Protein AF-A0A6I3CJ73-F1 (afdb_monomer)

Secondary structure (DSSP, 8-state):
--HHHHHHHHHH-SPPPGGGSS-----HHHHHHHHHHHHHHHHHHHHHHHHHHHHHT-GGGGGGHHHHHHHHHHHHHHHHHHHHHHHHH-TT--HHHHHHHHHH-HHHHHHHHHHHHHHHHHHHHHHHHHHHHHHHTT-HHHHHTHHHHHHHHHHHHHHHHHTTGGG-HHHHHHHHHHHHHHHHHHHHHHHHHHHTT-----GGGG----

Mean predicted aligned error: 9.23 Å

Foldseek 3Di:
DPPVVVVCCVQQNDDDDPVPPPPCPDDPLLVVLLVCVLVLLCVLVVLVVLVVVLVVVPPVSVVCSVVVVVVVVVVVVVVVVVVVVVCVVCVVPPPPLVVCCVPVNDVRSVVVVVVVVVVVVVSLLVSLLSVLVVVCVVPVVSVVVVVVSSVVVVSVVVSCVSNVVVVPSVVSNVVSVVSVVVVVVVVVVVVVCVVVPHDPDDPCNPPDDD

Nearest PDB structures (foldseek):
  3mtt-assembly1_A  TM=1.991E-01  e=4.318E+00  Homo sapiens
  6uzl-assembly1_B  TM=2.410E-01  e=8.685E+00  Escherichia coli
  3g6b-assembly1_A  TM=1.715E-01  e=6.638E+00  Thermotoga maritima

Structure (mmCIF, N/CA/C/O backbone):
data_AF-A0A6I3CJ73-F1
#
_entry.id   AF-A0A6I3CJ73-F1
#
loop_
_atom_site.group_PDB
_atom_site.id
_atom_site.type_symbol
_atom_site.label_atom_id
_atom_site.label_alt_id
_atom_site.label_comp_id
_atom_site.label_asym_id
_atom_site.label_entity_id
_atom_site.label_seq_id
_atom_site.pdbx_PDB_ins_code
_atom_site.Cartn_x
_atom_site.Cartn_y
_atom_site.Cartn_z
_atom_site.occupancy
_atom_site.B_iso_or_equiv
_atom_site.auth_seq_id
_atom_site.auth_comp_id
_atom_site.auth_asym_id
_atom_site.auth_atom_id
_atom_site.pdbx_PDB_model_num
ATOM 1 N N . MET A 1 1 ? -13.884 35.706 23.382 1.00 48.88 1 MET A N 1
ATOM 2 C CA . MET A 1 1 ? -13.830 34.411 22.660 1.00 48.88 1 MET A CA 1
ATOM 3 C C . MET A 1 1 ? -12.384 33.949 22.653 1.00 48.88 1 MET A C 1
ATOM 5 O O . MET A 1 1 ? -11.551 34.739 22.226 1.00 48.88 1 MET A O 1
ATOM 9 N N . PRO A 1 2 ? -12.040 32.759 23.171 1.00 47.94 2 PRO A N 1
ATOM 10 C CA . PRO A 1 2 ? -10.643 32.368 23.251 1.00 47.94 2 PRO A CA 1
ATOM 11 C C . PRO A 1 2 ? -10.115 32.131 21.832 1.00 47.94 2 PRO A C 1
ATOM 13 O O . PRO A 1 2 ? -10.719 31.406 21.040 1.00 47.94 2 PRO A O 1
ATOM 16 N N . ILE A 1 3 ? -8.982 32.758 21.525 1.00 52.41 3 ILE A N 1
ATOM 17 C CA . ILE A 1 3 ? -8.256 32.707 20.244 1.00 52.41 3 ILE A CA 1
ATOM 18 C C . ILE A 1 3 ? -8.002 31.248 19.793 1.00 52.41 3 ILE A C 1
ATOM 20 O O . ILE A 1 3 ? -7.927 30.962 18.598 1.00 52.41 3 ILE A O 1
ATOM 24 N N . SER A 1 4 ? -7.998 30.296 20.736 1.00 60.28 4 SER A N 1
ATOM 25 C CA . SER A 1 4 ? -7.849 28.859 20.479 1.00 60.28 4 SER A CA 1
ATOM 26 C C . SER A 1 4 ? -8.945 28.261 19.592 1.00 60.28 4 SER A C 1
ATOM 28 O O . SER A 1 4 ? -8.651 27.364 18.806 1.00 60.28 4 SER A O 1
ATOM 30 N N . ASN A 1 5 ? -10.186 28.758 19.647 1.00 60.97 5 ASN A N 1
ATOM 31 C CA . ASN A 1 5 ? -11.280 28.199 18.846 1.00 60.97 5 ASN A CA 1
ATOM 32 C C . ASN A 1 5 ? -11.206 28.635 17.379 1.00 60.97 5 ASN A C 1
ATOM 34 O O . ASN A 1 5 ? -11.573 27.858 16.505 1.00 60.97 5 ASN A O 1
ATOM 38 N N . GLY A 1 6 ? -10.710 29.843 17.093 1.00 63.97 6 GLY A N 1
ATOM 39 C CA . GLY A 1 6 ? -10.531 30.331 15.720 1.00 63.97 6 GLY A CA 1
ATOM 40 C C . GLY A 1 6 ? -9.425 29.575 14.984 1.00 63.97 6 GLY A C 1
ATOM 41 O O . GLY A 1 6 ? -9.647 29.084 13.880 1.00 63.97 6 GLY A O 1
ATOM 42 N N . VAL A 1 7 ? -8.275 29.392 15.643 1.00 64.75 7 VAL A N 1
ATOM 43 C CA . VAL A 1 7 ? -7.141 28.621 15.108 1.00 64.75 7 VAL A CA 1
ATOM 44 C C . VAL A 1 7 ? -7.518 27.146 14.938 1.00 64.75 7 VAL A C 1
ATOM 46 O O . VAL A 1 7 ? -7.327 26.587 13.861 1.00 64.75 7 VAL A O 1
ATOM 49 N N . LYS A 1 8 ? -8.158 26.524 15.941 1.00 60.50 8 LYS A N 1
ATOM 50 C CA . LYS A 1 8 ? -8.659 25.143 15.822 1.00 60.50 8 LYS A CA 1
ATOM 51 C C . LYS A 1 8 ? -9.641 24.982 14.663 1.00 60.50 8 LYS A C 1
ATOM 53 O O . LYS A 1 8 ? -9.553 24.009 13.930 1.00 60.50 8 LYS A O 1
ATOM 58 N N . ARG A 1 9 ? -10.548 25.936 14.450 1.00 65.25 9 ARG A N 1
ATOM 59 C CA . ARG A 1 9 ? -11.542 25.871 13.367 1.00 65.25 9 ARG A CA 1
ATOM 60 C C . ARG A 1 9 ? -10.936 26.122 11.982 1.00 65.25 9 ARG A C 1
ATOM 62 O O . ARG A 1 9 ? -11.480 25.639 10.994 1.00 65.25 9 ARG A O 1
ATOM 69 N N . LEU A 1 10 ? -9.810 26.835 11.909 1.00 68.50 10 LEU A N 1
ATOM 70 C CA . LEU A 1 10 ? -9.034 27.016 10.681 1.00 68.50 10 LEU A CA 1
ATOM 71 C C . LEU A 1 10 ? -8.290 25.730 10.279 1.00 68.50 10 LEU A C 1
ATOM 73 O O . LEU A 1 10 ? -8.281 25.369 9.100 1.00 68.50 10 LEU A O 1
ATOM 77 N N . PHE A 1 11 ? -7.695 25.020 11.244 1.00 61.84 11 PHE A N 1
ATOM 78 C CA . PHE A 1 11 ? -6.975 23.767 10.987 1.00 61.84 11 PHE A CA 1
ATOM 79 C C . PHE A 1 11 ? -7.911 22.560 10.836 1.00 61.84 11 PHE A C 1
ATOM 81 O O . PHE A 1 11 ? -7.768 21.807 9.880 1.00 61.84 11 PHE A O 1
ATOM 88 N N . PHE A 1 12 ? -8.905 22.414 1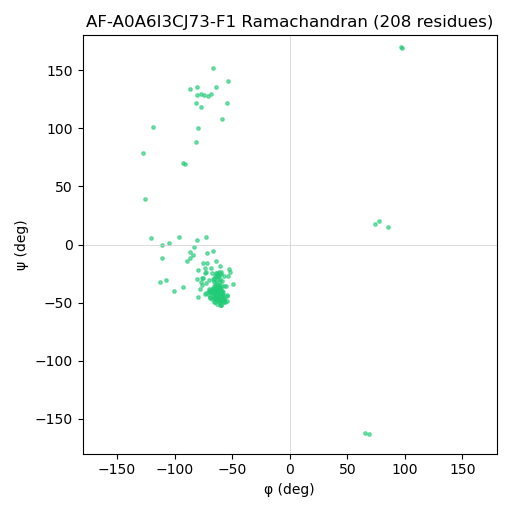1.715 1.00 64.00 12 PHE A N 1
ATOM 89 C CA . PHE A 1 12 ? -9.754 21.220 11.826 1.00 64.00 12 PHE A CA 1
ATOM 90 C C . PHE A 1 12 ? -11.168 21.391 11.244 1.00 64.00 12 PHE A C 1
ATOM 92 O O . PHE A 1 12 ? -11.978 20.477 11.311 1.00 64.00 12 PHE A O 1
ATOM 99 N N . GLY A 1 13 ? -11.509 22.552 10.678 1.00 63.84 13 GLY A N 1
ATOM 100 C CA . GLY A 1 13 ? -12.847 22.789 10.128 1.00 63.84 13 GLY A CA 1
ATOM 101 C C . GLY A 1 13 ? -13.950 22.879 11.195 1.00 63.84 13 GLY A C 1
ATOM 102 O O . GLY A 1 13 ? -13.702 23.139 12.375 1.00 63.84 13 GLY A O 1
ATOM 103 N N . ARG A 1 14 ? -15.217 22.751 10.775 1.00 60.50 14 ARG A N 1
ATOM 104 C CA . ARG A 1 14 ? -16.364 22.697 11.701 1.00 60.50 14 ARG A CA 1
ATOM 105 C C . ARG A 1 14 ? -16.478 21.281 12.267 1.00 60.50 14 ARG A C 1
ATOM 107 O O . ARG A 1 14 ? -16.419 20.330 11.503 1.00 60.50 14 ARG A O 1
ATOM 114 N N . ALA A 1 15 ? -16.705 21.162 13.576 1.00 56.84 15 ALA A N 1
ATOM 115 C CA . ALA A 1 15 ? -16.984 19.876 14.209 1.00 56.84 15 ALA A CA 1
ATOM 116 C C . ALA A 1 15 ? -18.175 19.190 13.518 1.00 56.84 15 ALA A C 1
ATOM 118 O O . ALA A 1 15 ? -19.267 19.764 13.444 1.00 56.84 15 ALA A O 1
ATOM 119 N N . LEU A 1 16 ? -17.939 17.986 13.002 1.00 56.38 16 LEU A N 1
ATOM 120 C CA . LEU A 1 16 ? -18.976 17.117 12.461 1.00 56.38 16 LEU A CA 1
ATOM 121 C C . LEU A 1 16 ? -19.755 16.522 13.639 1.00 56.38 16 LEU A C 1
ATOM 123 O O . LEU A 1 16 ? -19.161 16.029 14.596 1.00 56.38 16 LEU A O 1
ATOM 127 N N . ARG A 1 17 ? -21.088 16.625 13.605 1.00 50.12 17 ARG A N 1
ATOM 128 C CA . ARG A 1 17 ? -21.944 15.986 14.613 1.00 50.12 17 ARG A CA 1
ATOM 129 C C . ARG A 1 17 ? -21.923 14.475 14.387 1.00 50.12 17 ARG A C 1
ATOM 131 O O . ARG A 1 17 ? -22.205 14.035 13.274 1.00 50.12 17 ARG A O 1
ATOM 138 N N . SER A 1 18 ? -21.625 13.711 15.438 1.00 53.75 18 SER A N 1
ATOM 139 C CA . SER A 1 18 ? -21.577 12.241 15.428 1.00 53.75 18 SER A CA 1
ATOM 140 C C . SER A 1 18 ? -22.868 11.602 14.895 1.00 53.75 18 SER A C 1
ATOM 142 O O . SER A 1 18 ? -22.833 10.537 14.291 1.00 53.75 18 SER A O 1
ATOM 144 N N . ASP A 1 19 ? -23.989 12.306 15.034 1.00 53.94 19 ASP A N 1
ATOM 145 C CA . ASP A 1 19 ? -25.347 11.921 14.641 1.00 53.94 19 ASP A CA 1
ATOM 146 C C . ASP A 1 19 ? -25.567 11.802 13.113 1.00 53.94 19 ASP A C 1
ATOM 148 O O . ASP A 1 19 ? -26.646 11.407 12.684 1.00 53.94 19 ASP A O 1
ATOM 152 N N . ARG A 1 20 ? -24.582 12.161 12.271 1.00 49.88 20 ARG A N 1
ATOM 153 C CA . ARG A 1 20 ? -24.669 12.075 10.794 1.00 49.88 20 ARG A CA 1
ATOM 154 C C . ARG A 1 20 ? -23.776 11.007 10.151 1.00 49.88 20 ARG A C 1
ATOM 156 O O . ARG A 1 20 ? -23.791 10.880 8.931 1.00 49.88 20 ARG A O 1
ATOM 163 N N . LEU A 1 21 ? -23.002 10.253 10.934 1.00 50.38 21 LEU A N 1
ATOM 164 C CA . LEU A 1 21 ? -22.024 9.283 10.416 1.00 50.38 21 LEU A CA 1
ATOM 165 C C . LEU A 1 21 ? -22.597 7.883 10.129 1.00 50.38 21 LEU A C 1
ATOM 167 O O . LEU A 1 21 ? -21.915 7.081 9.499 1.00 50.38 21 LEU A O 1
ATOM 171 N N . SER A 1 22 ? -23.820 7.578 10.570 1.00 46.94 22 SER A N 1
ATOM 172 C CA . SER A 1 22 ? -24.358 6.209 10.572 1.00 46.94 22 SER A CA 1
ATOM 173 C C . SER A 1 22 ? -25.089 5.764 9.297 1.00 46.94 22 SER A C 1
ATOM 175 O O . SER A 1 22 ? -25.273 4.565 9.133 1.00 46.94 22 SER A O 1
ATOM 177 N N . ASP A 1 23 ? -25.470 6.668 8.382 1.00 45.94 23 ASP A N 1
ATOM 178 C CA . ASP A 1 23 ? -26.440 6.339 7.311 1.00 45.94 23 ASP A CA 1
ATOM 179 C C . ASP A 1 23 ? -25.955 6.498 5.857 1.00 45.94 23 ASP A C 1
ATOM 181 O O . ASP A 1 23 ? -26.734 6.302 4.921 1.00 45.94 23 ASP A O 1
ATOM 185 N N . SER A 1 24 ? -24.684 6.813 5.592 1.00 53.06 24 SER A N 1
ATOM 186 C CA . SER A 1 24 ? -24.206 6.941 4.204 1.00 53.06 24 SER A CA 1
ATOM 187 C C . SER A 1 24 ? -23.611 5.636 3.667 1.00 53.06 24 SER A C 1
ATOM 189 O O . SER A 1 24 ? -22.413 5.516 3.413 1.00 53.06 24 SER A O 1
ATOM 191 N N . LEU A 1 25 ? -24.468 4.638 3.425 1.00 60.16 25 LEU A N 1
ATOM 192 C CA . LEU A 1 25 ? -24.083 3.503 2.583 1.00 60.16 25 LEU A CA 1
ATOM 193 C C . LEU A 1 25 ? -23.692 4.035 1.195 1.00 60.16 25 LEU A C 1
ATOM 195 O O . LEU A 1 25 ? -24.535 4.489 0.418 1.00 60.16 25 LEU A O 1
ATOM 199 N N . LEU A 1 26 ? -22.394 4.011 0.887 1.00 62.59 26 LEU A N 1
ATOM 200 C CA . LEU A 1 26 ? -21.893 4.458 -0.407 1.00 62.59 26 LEU A CA 1
ATOM 201 C C . LEU A 1 26 ? -22.445 3.548 -1.519 1.00 62.59 26 LEU A C 1
ATOM 203 O O . LEU A 1 26 ? -22.401 2.319 -1.393 1.00 62.59 26 LEU A O 1
ATOM 207 N N . PRO A 1 27 ? -22.913 4.109 -2.650 1.00 71.94 27 PRO A N 1
ATOM 208 C CA . PRO A 1 27 ? -23.281 3.311 -3.812 1.00 71.94 27 PRO A CA 1
ATOM 209 C C . PRO A 1 27 ? -22.122 2.395 -4.215 1.00 71.94 27 PRO A C 1
ATOM 211 O O . PRO A 1 27 ? -20.974 2.837 -4.238 1.00 71.94 27 PRO A O 1
ATOM 214 N N . LYS A 1 28 ? -22.405 1.145 -4.612 1.00 71.88 28 LYS A N 1
ATOM 215 C CA . LYS A 1 28 ? -21.374 0.133 -4.946 1.00 71.88 28 LYS A CA 1
ATOM 216 C C . LYS A 1 28 ? -20.290 0.640 -5.911 1.00 71.88 28 LYS A C 1
ATOM 218 O O . LYS A 1 28 ? -19.132 0.266 -5.780 1.00 71.88 28 LYS A O 1
ATOM 223 N N . ARG A 1 29 ? -20.654 1.525 -6.848 1.00 70.81 29 ARG A N 1
ATOM 224 C CA . ARG A 1 29 ? -19.740 2.135 -7.835 1.00 70.81 29 ARG A CA 1
ATOM 225 C C . ARG A 1 29 ? -18.697 3.081 -7.228 1.00 70.81 29 ARG A C 1
ATOM 227 O O . ARG A 1 29 ? -17.665 3.300 -7.853 1.00 70.81 29 ARG A O 1
ATOM 234 N N . ILE A 1 30 ? -18.985 3.651 -6.058 1.00 71.88 30 ILE A N 1
ATOM 235 C CA . ILE A 1 30 ? -18.102 4.548 -5.299 1.00 71.88 30 ILE A CA 1
ATOM 236 C C . ILE A 1 30 ? -17.425 3.771 -4.167 1.00 71.88 30 ILE A C 1
ATOM 238 O O . ILE A 1 30 ? -16.231 3.933 -3.950 1.00 71.88 30 ILE A O 1
ATOM 242 N N . ALA A 1 31 ? -18.161 2.879 -3.500 1.00 71.31 31 ALA A N 1
ATOM 243 C CA . ALA A 1 31 ? -17.621 2.027 -2.447 1.00 71.31 31 ALA A CA 1
ATOM 244 C C . ALA A 1 31 ? -16.472 1.145 -2.961 1.00 71.31 31 ALA A C 1
ATOM 246 O O . ALA A 1 31 ? -15.412 1.115 -2.348 1.00 71.31 31 ALA A O 1
ATOM 247 N N . LEU A 1 32 ? -16.652 0.470 -4.104 1.00 75.56 32 LEU A N 1
ATOM 248 C CA . LEU A 1 32 ? -15.654 -0.469 -4.618 1.00 75.56 32 LEU A CA 1
ATOM 249 C C . LEU A 1 32 ? -14.290 0.204 -4.874 1.00 75.56 32 LEU A C 1
ATOM 251 O O . LEU A 1 32 ? -13.317 -0.287 -4.319 1.00 75.56 32 LEU A O 1
ATOM 255 N N . PRO A 1 33 ? -14.173 1.327 -5.611 1.00 72.44 33 PRO A N 1
ATOM 256 C CA . PRO A 1 33 ? -12.889 2.012 -5.781 1.00 72.44 33 PRO A CA 1
ATOM 257 C C . PRO A 1 33 ? -12.300 2.542 -4.477 1.00 72.44 33 PRO A C 1
ATOM 259 O O . PRO A 1 33 ? -11.102 2.415 -4.250 1.00 72.44 33 PRO A O 1
ATOM 262 N N . VAL A 1 34 ? -13.135 3.121 -3.610 1.00 73.06 34 VAL A N 1
ATOM 263 C CA . VAL A 1 34 ? -12.665 3.717 -2.354 1.00 73.06 34 VAL A CA 1
ATOM 264 C C . VAL A 1 34 ? -12.077 2.649 -1.430 1.00 73.06 34 VAL A C 1
ATOM 266 O O . VAL A 1 34 ? -11.013 2.870 -0.862 1.00 73.06 34 VAL A O 1
ATOM 269 N N . PHE A 1 35 ? -12.713 1.480 -1.323 1.00 74.88 35 PHE A N 1
ATOM 270 C CA . PHE A 1 35 ? -12.202 0.370 -0.514 1.00 74.88 35 PHE A CA 1
ATOM 271 C C . PHE A 1 35 ? -11.112 -0.445 -1.224 1.00 74.88 35 PHE A C 1
ATOM 273 O O . PHE A 1 35 ? -10.218 -0.961 -0.566 1.00 74.88 35 PHE A O 1
ATOM 280 N N . ALA A 1 36 ? -11.133 -0.537 -2.557 1.00 77.75 36 ALA A N 1
ATOM 281 C CA . ALA A 1 36 ? -10.091 -1.226 -3.323 1.00 77.75 36 ALA A CA 1
ATOM 282 C C . ALA A 1 36 ? -8.790 -0.419 -3.431 1.00 77.75 36 ALA A C 1
ATOM 284 O O . ALA A 1 36 ? -7.761 -0.986 -3.791 1.00 77.75 36 ALA A O 1
ATOM 285 N N . SER A 1 37 ? -8.821 0.886 -3.144 1.00 74.88 37 SER A N 1
ATOM 286 C CA . SER A 1 37 ? -7.657 1.763 -3.283 1.00 74.88 37 SER A CA 1
ATOM 287 C C . SER A 1 37 ? -6.443 1.267 -2.499 1.00 74.88 37 SER A C 1
ATOM 289 O O . SER A 1 37 ? -5.335 1.415 -2.996 1.00 74.88 37 SER A O 1
ATOM 291 N N . ASP A 1 38 ? -6.648 0.672 -1.324 1.00 78.62 38 ASP A N 1
ATOM 292 C CA . ASP A 1 38 ? -5.576 0.170 -0.455 1.00 78.62 38 ASP A CA 1
ATOM 293 C C . ASP A 1 38 ? -4.871 -1.072 -1.042 1.00 78.62 38 ASP A C 1
ATOM 295 O O . ASP A 1 38 ? -3.642 -1.160 -1.141 1.00 78.62 38 ASP A O 1
ATOM 299 N N . ALA A 1 39 ? -5.668 -2.006 -1.569 1.00 75.81 39 ALA A N 1
ATOM 300 C CA . ALA A 1 39 ? -5.149 -3.161 -2.296 1.00 75.81 39 ALA A CA 1
ATOM 301 C C . ALA A 1 39 ? -4.438 -2.740 -3.597 1.00 75.81 39 ALA A C 1
ATOM 303 O O . ALA A 1 39 ? -3.409 -3.307 -3.966 1.00 75.81 39 ALA A O 1
ATOM 304 N N . LEU A 1 40 ? -4.964 -1.725 -4.291 1.00 78.31 40 LEU A N 1
ATOM 305 C CA . LEU A 1 40 ? -4.379 -1.204 -5.527 1.00 78.31 40 LEU A CA 1
ATOM 306 C C . LEU A 1 40 ? -3.066 -0.455 -5.280 1.00 78.31 40 LEU A C 1
ATOM 308 O O . LEU A 1 40 ? -2.124 -0.637 -6.052 1.00 78.31 40 LEU A O 1
ATOM 312 N N . SER A 1 41 ? -2.971 0.342 -4.211 1.00 78.81 41 SER A N 1
ATOM 313 C CA . SER A 1 41 ? -1.719 1.008 -3.836 1.00 78.81 41 SER A CA 1
ATOM 314 C C . SER A 1 41 ? -0.642 0.003 -3.447 1.00 78.81 41 SER A C 1
ATOM 316 O O . SER A 1 41 ? 0.514 0.195 -3.818 1.00 78.81 41 SER A O 1
ATOM 318 N N . SER A 1 42 ? -1.019 -1.106 -2.801 1.00 81.75 42 SER A N 1
ATOM 319 C CA . SER A 1 42 ? -0.085 -2.174 -2.428 1.00 81.75 42 SER A CA 1
ATOM 320 C C . SER A 1 42 ? 0.654 -2.783 -3.619 1.00 81.75 42 SER A C 1
ATOM 322 O O . SER A 1 42 ? 1.848 -3.066 -3.540 1.00 81.75 42 S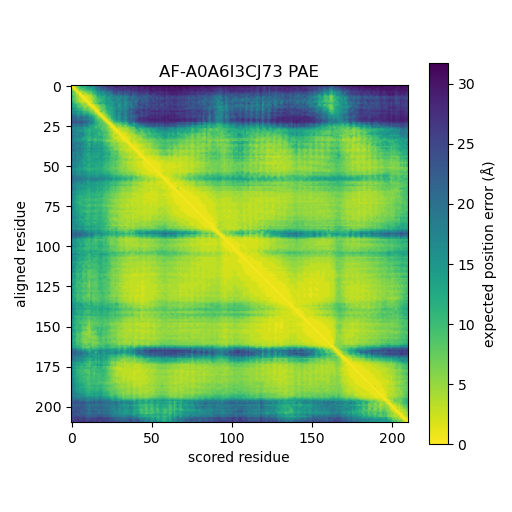ER A O 1
ATOM 324 N N . ASN A 1 43 ? -0.012 -2.908 -4.769 1.00 82.81 43 ASN A N 1
ATOM 325 C CA . ASN A 1 43 ? 0.611 -3.414 -5.992 1.00 82.81 43 ASN A CA 1
ATOM 326 C C . ASN A 1 43 ? 1.745 -2.508 -6.519 1.00 82.81 43 ASN A C 1
ATOM 328 O O . ASN A 1 43 ? 2.674 -2.996 -7.166 1.00 82.81 43 ASN A O 1
ATOM 332 N N . ALA A 1 44 ? 1.685 -1.200 -6.241 1.00 79.00 44 ALA A N 1
ATOM 333 C CA . ALA A 1 44 ? 2.657 -0.231 -6.744 1.00 79.00 44 ALA A CA 1
ATOM 334 C C . ALA A 1 44 ? 4.028 -0.334 -6.058 1.00 79.00 44 ALA A C 1
ATOM 336 O O . ALA A 1 44 ? 5.018 0.070 -6.657 1.00 79.00 44 ALA A O 1
ATOM 337 N N . TYR A 1 45 ? 4.098 -0.876 -4.837 1.00 84.44 45 TYR A N 1
ATOM 338 C CA . TYR A 1 45 ? 5.365 -1.094 -4.129 1.00 84.44 45 TYR A CA 1
ATOM 339 C C . TYR A 1 45 ? 5.709 -2.575 -3.945 1.00 84.44 45 TYR A C 1
ATOM 341 O O . TYR A 1 45 ? 6.879 -2.935 -4.019 1.00 84.44 45 TYR A O 1
ATOM 349 N N . ALA A 1 46 ? 4.724 -3.467 -3.784 1.00 84.88 46 ALA A N 1
ATOM 350 C CA . ALA A 1 46 ? 4.986 -4.888 -3.533 1.00 84.88 46 ALA A CA 1
ATOM 351 C C . ALA A 1 46 ? 5.762 -5.570 -4.671 1.00 84.88 46 ALA A C 1
ATOM 353 O O . ALA A 1 46 ? 6.609 -6.425 -4.425 1.00 84.88 46 ALA A O 1
ATOM 354 N N . THR A 1 47 ? 5.496 -5.186 -5.921 1.00 85.25 47 THR A N 1
ATOM 355 C CA . THR A 1 47 ? 6.193 -5.745 -7.090 1.00 85.25 47 THR A CA 1
ATOM 356 C C . THR A 1 47 ? 7.681 -5.392 -7.089 1.00 85.25 47 THR A C 1
ATOM 358 O O . THR A 1 47 ? 8.517 -6.261 -7.334 1.00 85.25 47 THR A O 1
ATOM 361 N N . GLN A 1 48 ? 8.018 -4.146 -6.747 1.00 85.50 48 GLN A N 1
ATOM 362 C CA . GLN A 1 48 ? 9.399 -3.698 -6.589 1.00 85.50 48 GLN A CA 1
ATOM 363 C C . GLN A 1 48 ? 10.086 -4.392 -5.409 1.00 85.50 48 GLN A C 1
ATOM 365 O O . GLN A 1 48 ? 11.222 -4.837 -5.553 1.00 85.50 48 GLN A O 1
ATOM 370 N N . GLU A 1 49 ? 9.406 -4.533 -4.271 1.00 88.31 49 GLU A N 1
ATOM 371 C CA . GLU A 1 49 ? 9.972 -5.189 -3.086 1.00 88.31 49 GLU A CA 1
ATOM 372 C C . GLU A 1 49 ? 10.320 -6.662 -3.340 1.00 88.31 49 GLU A C 1
ATOM 374 O O . GLU A 1 49 ? 11.364 -7.128 -2.888 1.00 88.31 49 GLU A O 1
ATOM 379 N N . ILE A 1 50 ? 9.522 -7.391 -4.133 1.00 88.44 50 ILE A N 1
ATOM 380 C CA . ILE A 1 50 ? 9.874 -8.761 -4.551 1.00 88.44 50 ILE A CA 1
ATOM 381 C C . ILE A 1 50 ? 11.231 -8.770 -5.264 1.00 88.44 50 ILE A C 1
ATOM 383 O O . ILE A 1 50 ? 12.087 -9.599 -4.953 1.00 88.44 50 ILE A O 1
ATOM 387 N N . LEU A 1 51 ? 11.450 -7.848 -6.204 1.00 88.00 51 LEU A N 1
ATOM 388 C CA . LEU A 1 51 ? 12.714 -7.762 -6.934 1.00 88.00 51 LEU A CA 1
ATOM 389 C C . LEU A 1 51 ? 13.862 -7.323 -6.019 1.00 88.00 51 LEU A C 1
ATOM 391 O O . LEU A 1 51 ? 14.941 -7.904 -6.083 1.00 88.00 51 LEU A O 1
ATOM 395 N N . LEU A 1 52 ? 13.633 -6.357 -5.131 1.00 88.50 52 LEU A N 1
ATOM 396 C CA . LEU A 1 52 ? 14.646 -5.875 -4.193 1.00 88.50 52 LEU A CA 1
ATOM 397 C C . LEU A 1 52 ? 15.108 -7.005 -3.263 1.00 88.50 52 LEU A C 1
ATOM 399 O O . LEU A 1 52 ? 16.306 -7.243 -3.131 1.00 88.50 52 LEU A O 1
ATOM 403 N N . VAL A 1 53 ? 14.184 -7.784 -2.701 1.00 89.94 53 VAL A N 1
ATOM 404 C CA . VAL A 1 53 ? 14.530 -8.940 -1.862 1.00 89.94 53 VAL A CA 1
ATOM 405 C C . VAL A 1 53 ? 15.279 -10.013 -2.658 1.00 89.94 53 VAL A C 1
ATOM 407 O O . VAL A 1 53 ? 16.274 -10.543 -2.169 1.00 89.94 53 VAL A O 1
ATOM 410 N N . LEU A 1 54 ? 14.863 -10.311 -3.894 1.00 89.62 54 LEU A N 1
ATOM 411 C CA . LEU A 1 54 ? 15.588 -11.256 -4.753 1.00 89.62 54 LEU A CA 1
ATOM 412 C C . LEU A 1 54 ? 16.997 -10.768 -5.098 1.00 89.62 54 LEU A C 1
ATOM 414 O O . LEU A 1 54 ? 17.916 -11.581 -5.165 1.00 89.62 54 LEU A O 1
ATOM 418 N N . SER A 1 55 ? 17.184 -9.455 -5.250 1.00 87.62 55 SER A N 1
ATOM 419 C CA . SER A 1 55 ? 18.489 -8.857 -5.540 1.00 87.62 55 SER A CA 1
ATOM 420 C C . SER A 1 55 ? 19.531 -9.168 -4.462 1.00 87.62 55 SER A C 1
ATOM 422 O O . SER A 1 55 ? 20.700 -9.366 -4.788 1.00 87.62 55 SER A O 1
ATOM 424 N N . LEU A 1 56 ? 19.105 -9.318 -3.199 1.00 90.25 56 LEU A N 1
ATOM 425 C CA . LEU A 1 56 ? 19.980 -9.700 -2.085 1.00 90.25 56 LEU A CA 1
ATOM 426 C C . LEU A 1 56 ? 20.548 -11.120 -2.246 1.00 90.25 56 LEU A C 1
ATOM 428 O O . LEU A 1 56 ? 21.623 -11.410 -1.728 1.00 90.25 56 LEU A O 1
ATOM 432 N N . GLY A 1 57 ? 19.841 -12.000 -2.964 1.00 85.88 57 GLY A N 1
ATOM 433 C CA . GLY A 1 57 ? 20.290 -13.352 -3.311 1.00 85.88 57 GLY A CA 1
ATOM 434 C C . GLY A 1 57 ? 21.130 -13.429 -4.593 1.00 85.88 57 GLY A C 1
ATOM 435 O O . GLY A 1 57 ? 21.678 -14.488 -4.897 1.00 85.88 57 GLY A O 1
ATOM 436 N N . GLY A 1 58 ? 21.256 -12.323 -5.335 1.00 86.81 58 GLY A N 1
ATOM 437 C CA . GLY A 1 58 ? 22.002 -12.225 -6.591 1.00 86.81 58 GLY A CA 1
ATOM 438 C C . GLY A 1 58 ? 21.141 -12.353 -7.856 1.00 86.81 58 GLY A C 1
ATOM 439 O O . GLY A 1 58 ? 19.973 -12.732 -7.819 1.00 86.81 58 GLY A O 1
ATOM 440 N N . ALA A 1 59 ? 21.732 -12.048 -9.017 1.00 84.25 59 ALA A N 1
ATOM 441 C CA . ALA A 1 59 ? 21.003 -11.921 -10.287 1.00 84.25 59 ALA A CA 1
ATOM 442 C C . ALA A 1 59 ? 20.274 -13.203 -10.739 1.00 84.25 59 ALA A C 1
ATOM 444 O O . ALA A 1 59 ? 19.227 -13.127 -11.382 1.00 84.25 59 ALA A O 1
ATOM 445 N N . SER A 1 60 ? 20.781 -14.385 -10.374 1.00 86.25 60 SER A N 1
ATOM 446 C CA . SER A 1 60 ? 20.139 -15.669 -10.688 1.00 86.25 60 SER A CA 1
ATOM 447 C C . SER A 1 60 ? 18.776 -15.836 -10.010 1.00 86.25 60 SER A C 1
ATOM 449 O O . SER A 1 60 ? 17.916 -16.551 -10.527 1.00 86.25 60 SER A O 1
ATOM 451 N N . PHE A 1 61 ? 18.538 -15.147 -8.891 1.00 88.69 61 PHE A N 1
ATOM 452 C CA . PHE A 1 61 ? 17.290 -15.249 -8.142 1.00 88.69 61 PHE A CA 1
ATOM 453 C C . PHE A 1 61 ? 16.123 -14.536 -8.834 1.00 88.69 61 PHE A C 1
ATOM 455 O O . PHE A 1 61 ? 14.972 -14.916 -8.616 1.00 88.69 61 PHE A O 1
ATOM 462 N N . TYR A 1 62 ? 16.380 -13.589 -9.744 1.00 87.50 62 TYR A N 1
ATOM 463 C CA . TYR A 1 62 ? 15.317 -12.939 -10.519 1.00 87.50 62 TYR A CA 1
ATOM 464 C C . TYR A 1 62 ? 14.495 -13.922 -11.362 1.00 87.50 62 TYR A C 1
ATOM 466 O O . TYR A 1 62 ? 13.308 -13.681 -11.588 1.00 87.50 62 TYR A O 1
ATOM 474 N N . ALA A 1 63 ? 15.066 -15.072 -11.742 1.00 88.38 63 ALA A N 1
ATOM 475 C CA . ALA A 1 63 ? 14.339 -16.139 -12.432 1.00 88.38 63 ALA A CA 1
ATOM 476 C C . ALA A 1 63 ? 13.151 -16.690 -11.612 1.00 88.38 63 ALA A C 1
ATOM 478 O O . ALA A 1 63 ? 12.184 -17.198 -12.181 1.00 88.38 63 ALA A O 1
ATOM 479 N N . PHE A 1 64 ? 13.180 -16.554 -10.280 1.00 90.12 64 PHE A N 1
ATOM 480 C CA . PHE A 1 64 ? 12.083 -16.960 -9.399 1.00 90.12 64 PHE A CA 1
ATOM 481 C C . PHE A 1 64 ? 10.981 -15.905 -9.253 1.00 90.12 64 PHE A C 1
ATOM 483 O O . PHE A 1 64 ? 9.924 -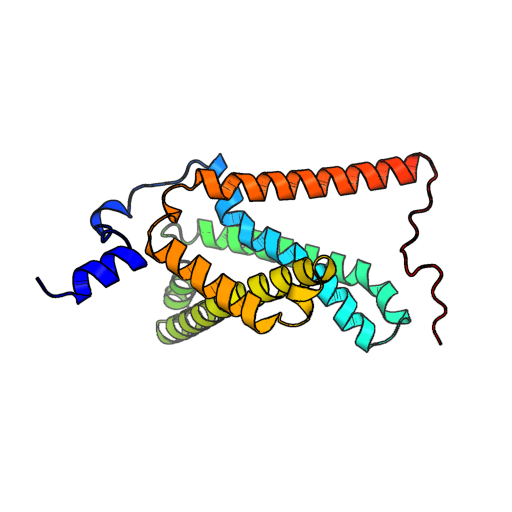16.225 -8.710 1.00 90.12 64 PHE A O 1
ATOM 490 N N . GLY A 1 65 ? 11.167 -14.679 -9.757 1.00 89.06 65 GLY A N 1
ATOM 491 C CA . GLY A 1 65 ? 10.201 -13.587 -9.586 1.00 89.06 65 GLY A CA 1
ATOM 492 C C . GLY A 1 65 ? 8.790 -13.948 -10.057 1.00 89.06 65 GLY A C 1
ATOM 493 O O . GLY A 1 65 ? 7.819 -13.731 -9.333 1.00 89.06 65 GLY A O 1
ATOM 494 N N . GLY A 1 66 ? 8.673 -14.596 -11.222 1.00 89.88 66 GLY A N 1
ATOM 495 C CA . GLY A 1 66 ? 7.384 -15.066 -11.742 1.00 89.88 66 GLY A CA 1
ATOM 496 C C . GLY A 1 66 ? 6.724 -16.140 -10.868 1.00 89.88 66 GLY A C 1
ATOM 497 O O . GLY A 1 66 ? 5.512 -16.106 -10.655 1.00 89.88 66 GLY A O 1
ATOM 498 N N . TRP A 1 67 ? 7.511 -17.061 -10.306 1.00 93.38 67 TRP A N 1
ATOM 499 C CA . TRP A 1 67 ? 7.010 -18.109 -9.409 1.00 93.38 67 TRP A CA 1
ATOM 500 C C . TRP A 1 67 ? 6.528 -17.545 -8.074 1.00 93.38 67 TRP A C 1
ATOM 502 O O . TRP A 1 67 ? 5.483 -17.956 -7.572 1.00 93.38 67 TRP A O 1
ATOM 512 N N . ILE A 1 68 ? 7.249 -16.567 -7.524 1.00 92.19 68 ILE A N 1
ATOM 513 C CA . ILE A 1 68 ? 6.840 -15.863 -6.305 1.00 92.19 68 ILE A CA 1
ATOM 514 C C . ILE A 1 68 ? 5.546 -15.092 -6.557 1.00 92.19 68 ILE A C 1
ATOM 516 O O . ILE A 1 68 ? 4.612 -15.208 -5.767 1.00 92.19 68 ILE A O 1
ATOM 520 N N . ALA A 1 69 ? 5.442 -14.380 -7.682 1.00 90.38 69 ALA A N 1
ATOM 521 C CA . ALA A 1 69 ? 4.208 -13.697 -8.059 1.00 90.38 69 ALA A CA 1
ATOM 522 C C . ALA A 1 69 ? 3.024 -14.677 -8.165 1.00 90.38 69 ALA A C 1
ATOM 524 O O . ALA A 1 69 ? 1.948 -14.404 -7.633 1.00 90.38 69 ALA A O 1
ATOM 525 N N . ALA A 1 70 ? 3.223 -15.852 -8.772 1.00 93.00 70 ALA A N 1
ATOM 526 C CA . ALA A 1 70 ? 2.197 -16.891 -8.835 1.00 93.00 70 ALA A CA 1
ATOM 527 C C . ALA A 1 70 ? 1.788 -17.399 -7.439 1.00 93.00 70 ALA A C 1
ATOM 529 O O . ALA A 1 70 ? 0.596 -17.548 -7.163 1.00 93.00 70 ALA A O 1
ATOM 530 N N . ALA A 1 71 ? 2.747 -17.611 -6.533 1.00 94.19 71 ALA A N 1
ATOM 531 C CA . ALA A 1 71 ? 2.463 -18.003 -5.153 1.00 94.19 71 ALA A CA 1
ATOM 532 C C . ALA A 1 71 ? 1.651 -16.929 -4.405 1.00 94.19 71 ALA A C 1
ATOM 534 O O . ALA A 1 71 ? 0.669 -17.256 -3.738 1.00 94.19 71 ALA A O 1
ATOM 535 N N . VAL A 1 72 ? 1.998 -15.648 -4.573 1.00 92.12 72 VAL A N 1
ATOM 536 C CA . VAL A 1 72 ? 1.241 -14.518 -4.008 1.00 92.12 72 VAL A CA 1
ATOM 537 C C . VAL A 1 72 ? -0.197 -14.511 -4.524 1.00 92.12 72 VAL A C 1
ATOM 539 O O . VAL A 1 72 ? -1.123 -14.348 -3.733 1.00 92.12 72 VAL A O 1
ATOM 542 N N . VAL A 1 73 ? -0.415 -14.760 -5.820 1.00 92.75 73 VAL A N 1
ATOM 543 C CA . VAL A 1 73 ? -1.765 -14.862 -6.401 1.00 92.75 73 VAL A CA 1
ATOM 544 C C . VAL A 1 73 ? -2.571 -15.991 -5.749 1.00 92.75 73 VAL A C 1
ATOM 546 O O . VAL A 1 73 ? -3.732 -15.786 -5.391 1.00 92.75 73 VAL A O 1
ATOM 549 N N . VAL A 1 74 ? -1.971 -17.166 -5.535 1.00 96.31 74 VAL A N 1
ATOM 550 C CA . VAL A 1 74 ? -2.635 -18.297 -4.857 1.00 96.31 74 VAL A CA 1
ATOM 551 C C . VAL A 1 74 ? -3.022 -17.942 -3.418 1.00 96.31 74 VAL A C 1
ATOM 553 O O . VAL A 1 74 ? -4.153 -18.206 -2.992 1.00 96.31 74 VAL A O 1
ATOM 556 N N . VAL A 1 75 ? -2.115 -17.305 -2.672 1.00 95.38 75 VAL A N 1
ATOM 557 C CA . VAL A 1 75 ? -2.402 -16.821 -1.314 1.00 95.38 75 VAL A CA 1
ATOM 558 C C . VAL A 1 75 ? -3.537 -15.800 -1.346 1.00 95.38 75 VAL A C 1
ATOM 560 O O . VAL A 1 75 ? -4.476 -15.917 -0.563 1.00 95.38 75 VAL A O 1
ATOM 563 N N . TYR A 1 76 ? -3.520 -14.862 -2.293 1.00 91.81 76 TYR A N 1
ATOM 564 C CA . TYR A 1 76 ? -4.561 -13.847 -2.431 1.00 91.81 76 TYR A CA 1
ATOM 565 C C . TYR A 1 76 ? -5.946 -14.464 -2.679 1.00 91.81 76 TYR A C 1
ATOM 567 O O . TYR A 1 76 ? -6.909 -14.098 -2.008 1.00 91.81 76 TYR A O 1
ATOM 575 N N . PHE A 1 77 ? -6.059 -15.464 -3.562 1.00 95.06 77 PHE A N 1
ATOM 576 C CA . PHE A 1 77 ? -7.317 -16.197 -3.761 1.00 95.06 77 PHE A CA 1
ATOM 577 C C . PHE A 1 77 ? -7.798 -16.899 -2.489 1.00 95.06 77 PHE A C 1
ATOM 579 O O . PHE A 1 77 ? -8.992 -16.872 -2.183 1.00 95.06 77 PHE A O 1
ATOM 586 N N . THR A 1 78 ? -6.875 -17.500 -1.739 1.00 96.25 78 THR A N 1
ATOM 587 C CA . THR A 1 78 ? -7.181 -18.173 -0.471 1.00 96.25 78 THR A CA 1
ATOM 588 C C . THR A 1 78 ? -7.710 -17.176 0.560 1.00 96.25 78 THR A C 1
ATOM 590 O O . THR A 1 78 ? -8.743 -17.414 1.186 1.00 96.25 78 THR A O 1
ATOM 593 N N . VAL A 1 79 ? -7.052 -16.022 0.683 1.00 93.25 79 VAL A N 1
ATOM 594 C CA . VAL A 1 79 ? -7.461 -14.923 1.563 1.00 93.25 79 VAL A CA 1
ATOM 595 C C . VAL A 1 79 ? -8.845 -14.407 1.171 1.00 93.25 79 VAL A C 1
ATOM 597 O O . VAL A 1 79 ? -9.727 -14.326 2.021 1.00 93.25 79 VAL A O 1
ATOM 600 N N . VAL A 1 80 ? -9.096 -14.150 -0.116 1.00 92.19 80 VAL A N 1
ATOM 601 C CA . VAL A 1 80 ? -10.415 -13.712 -0.605 1.00 92.19 80 VAL A CA 1
ATOM 602 C C . VAL A 1 80 ? -11.497 -14.751 -0.300 1.00 92.19 80 VAL A C 1
ATOM 604 O O . VAL A 1 80 ? -12.586 -14.392 0.150 1.00 92.19 80 VAL A O 1
ATOM 607 N N . ALA A 1 81 ? -11.224 -16.041 -0.511 1.00 94.38 81 ALA A N 1
ATOM 608 C CA . ALA A 1 81 ? -12.167 -17.107 -0.184 1.00 94.38 81 ALA A CA 1
ATOM 609 C C . ALA A 1 81 ? -12.475 -17.163 1.323 1.00 94.38 81 ALA A C 1
ATOM 611 O O . ALA A 1 81 ? -13.638 -17.322 1.694 1.00 94.38 81 ALA A O 1
ATOM 612 N N . SER A 1 82 ? -11.462 -16.972 2.173 1.00 92.25 82 SER A N 1
ATOM 613 C CA . SER A 1 82 ? -11.604 -16.905 3.633 1.00 92.25 82 SER A CA 1
ATOM 614 C C . SER A 1 82 ? -12.431 -15.691 4.076 1.00 92.25 82 SER A C 1
ATOM 616 O O . SER A 1 82 ? -13.439 -15.841 4.767 1.00 92.25 82 SER A O 1
ATOM 618 N N . TYR A 1 83 ? -12.110 -14.490 3.583 1.00 89.69 83 TYR A N 1
ATOM 619 C CA . TYR A 1 83 ? -12.865 -13.275 3.910 1.00 89.69 83 TYR A CA 1
ATOM 620 C C . TYR A 1 83 ? -14.321 -13.352 3.449 1.00 89.69 83 TYR A C 1
ATOM 622 O O . TYR A 1 83 ? -15.212 -12.874 4.150 1.00 89.69 83 TYR A O 1
ATOM 630 N N . ARG A 1 84 ? -14.604 -14.007 2.313 1.00 90.19 84 ARG A N 1
ATOM 631 C CA . ARG A 1 84 ? -15.989 -14.259 1.894 1.00 90.19 84 ARG A CA 1
ATOM 632 C C . ARG A 1 84 ? -16.751 -15.081 2.928 1.00 90.19 84 ARG A C 1
ATOM 634 O O . ARG A 1 84 ? -17.910 -14.766 3.171 1.00 90.19 84 ARG A O 1
ATOM 641 N N . GLN A 1 85 ? -16.134 -16.092 3.534 1.00 90.38 85 GLN A N 1
ATOM 642 C CA . GLN A 1 85 ? -16.771 -16.887 4.589 1.00 90.38 85 GLN A CA 1
ATOM 643 C C . GLN A 1 85 ? -16.999 -16.045 5.849 1.00 90.38 85 GLN A C 1
ATOM 645 O O . GLN A 1 85 ? -18.121 -16.010 6.351 1.00 90.38 85 GLN A O 1
ATOM 650 N N . ASN A 1 86 ? -15.986 -15.289 6.288 1.00 87.69 86 ASN A N 1
ATOM 651 C CA . ASN A 1 86 ? -16.092 -14.412 7.459 1.00 87.69 86 ASN A CA 1
ATOM 652 C C . ASN A 1 86 ? -17.221 -13.384 7.318 1.00 87.69 86 ASN A C 1
ATOM 654 O O . ASN A 1 86 ? -18.031 -13.243 8.228 1.00 87.69 86 ASN A O 1
ATOM 658 N N . VAL A 1 87 ? -17.335 -12.717 6.166 1.00 87.50 87 VAL A N 1
ATOM 659 C CA . VAL A 1 87 ? -18.386 -11.709 5.929 1.00 87.50 87 VAL A CA 1
ATOM 660 C C . VAL A 1 87 ? -19.795 -12.317 5.965 1.00 87.50 87 VAL A C 1
ATOM 662 O O . VAL A 1 87 ? -20.732 -11.653 6.397 1.00 87.50 87 VAL A O 1
ATOM 665 N N . HIS A 1 88 ? -19.970 -13.576 5.542 1.00 86.94 88 HIS A N 1
ATOM 666 C CA . HIS A 1 88 ? -21.270 -14.255 5.645 1.00 86.94 88 HIS A CA 1
ATOM 667 C C . HIS A 1 88 ? -21.579 -14.712 7.077 1.00 86.94 88 HIS A C 1
ATOM 669 O O . HIS A 1 88 ? -22.739 -14.691 7.479 1.00 86.94 88 HIS A O 1
ATOM 675 N N . ALA A 1 89 ? -20.560 -15.130 7.832 1.00 87.12 89 ALA A N 1
ATOM 676 C CA . ALA A 1 89 ? -20.713 -15.588 9.211 1.00 87.12 89 ALA A CA 1
ATOM 677 C C . ALA A 1 89 ? -20.912 -14.434 10.212 1.00 87.12 89 ALA A C 1
ATOM 679 O O . ALA A 1 89 ? -21.590 -14.624 11.219 1.00 87.12 89 ALA A O 1
ATOM 680 N N . TYR A 1 90 ? -20.375 -13.243 9.917 1.00 86.38 90 TYR A N 1
ATOM 681 C CA . TYR A 1 90 ? -20.422 -12.057 10.783 1.00 86.38 90 TYR A CA 1
ATOM 682 C C . TYR A 1 90 ? -20.977 -10.829 10.032 1.00 86.38 90 TYR A C 1
ATOM 684 O O . TYR A 1 90 ? -20.217 -9.955 9.607 1.00 86.38 90 TYR A O 1
ATOM 692 N N . PRO A 1 91 ? -22.313 -10.728 9.858 1.00 80.38 91 PRO A N 1
ATOM 693 C CA . PRO A 1 91 ? -22.949 -9.657 9.080 1.00 80.38 91 PRO A CA 1
ATOM 694 C C . PRO A 1 91 ? -22.910 -8.279 9.755 1.00 80.38 91 PRO A C 1
ATOM 696 O O . PRO A 1 91 ? -23.159 -7.268 9.103 1.00 80.38 91 PRO A O 1
ATOM 699 N N . SER A 1 92 ? -22.632 -8.242 11.059 1.00 76.75 92 SER A N 1
ATOM 700 C CA . SER A 1 92 ? -22.473 -7.039 11.885 1.00 76.75 92 SER A CA 1
ATOM 701 C C . SER A 1 92 ? -21.313 -6.150 11.431 1.00 76.75 92 SER A C 1
ATOM 703 O O . SER A 1 92 ? -21.344 -4.945 11.676 1.00 76.75 92 SER A O 1
ATOM 705 N N . GLY A 1 93 ? -20.323 -6.716 10.730 1.00 69.19 93 GLY A N 1
ATOM 706 C CA . GLY A 1 93 ? -19.239 -5.958 10.109 1.00 69.19 93 GLY A CA 1
ATOM 707 C C . GLY A 1 93 ? -18.184 -5.422 11.082 1.00 69.19 93 GLY A C 1
ATOM 708 O O . GLY A 1 93 ? -17.421 -4.539 10.698 1.00 69.19 93 GLY A O 1
ATOM 709 N N . GLY A 1 94 ? -18.086 -5.942 12.310 1.00 75.31 94 GLY A N 1
ATOM 710 C CA . GLY A 1 94 ? -17.085 -5.532 13.305 1.00 75.31 94 GLY A CA 1
ATOM 711 C C . GLY A 1 94 ? -15.654 -6.008 13.019 1.00 75.31 94 GLY A C 1
ATOM 712 O O . GLY A 1 94 ? -14.757 -5.791 13.837 1.00 75.31 94 GLY A O 1
ATOM 713 N N . GLY A 1 95 ? -15.422 -6.621 11.854 1.00 83.19 95 GLY A N 1
ATOM 714 C CA . GLY A 1 95 ? -14.101 -6.994 11.351 1.00 83.19 95 GLY A CA 1
ATOM 715 C C . GLY A 1 95 ? -13.399 -8.064 12.188 1.00 83.19 95 GLY A C 1
ATOM 716 O O . GLY A 1 95 ? -14.012 -8.766 12.993 1.00 83.19 95 GLY A O 1
ATOM 717 N N . ASP A 1 96 ? -12.084 -8.179 12.009 1.00 88.00 96 ASP A N 1
ATOM 718 C CA . ASP A 1 96 ? -11.280 -9.248 12.617 1.00 88.00 96 ASP A CA 1
ATOM 719 C C . ASP A 1 96 ? -11.286 -9.202 14.158 1.00 88.00 96 ASP A C 1
ATOM 721 O O . ASP A 1 96 ? -11.194 -10.240 14.816 1.00 88.00 96 ASP A O 1
ATOM 725 N N . TYR A 1 97 ? -11.479 -8.016 14.749 1.00 89.75 97 TYR A N 1
ATOM 726 C CA . TYR A 1 97 ? -11.641 -7.855 16.197 1.00 89.75 97 TYR A CA 1
ATOM 727 C C . TYR A 1 97 ? -12.898 -8.567 16.723 1.00 89.75 97 TYR A C 1
ATOM 729 O O . TYR A 1 97 ? -12.823 -9.281 17.725 1.00 89.75 97 TYR A O 1
ATOM 737 N N . GLU A 1 98 ? -14.049 -8.402 16.063 1.00 88.50 98 GLU A N 1
ATOM 738 C CA . GLU A 1 98 ? -15.303 -9.055 16.462 1.00 88.50 98 GLU A CA 1
ATOM 739 C C . GLU A 1 98 ? -15.199 -10.576 16.320 1.00 88.50 98 GLU A C 1
ATOM 741 O O . GLU A 1 98 ? -15.552 -11.313 17.244 1.00 88.50 98 GLU A O 1
ATOM 746 N N . VAL A 1 99 ? -14.642 -11.048 15.200 1.00 90.75 99 VAL A N 1
ATOM 747 C CA . VAL A 1 99 ? -14.465 -12.483 14.944 1.00 90.75 99 VAL A CA 1
ATOM 748 C C . VAL A 1 99 ? -13.599 -13.114 16.034 1.00 90.75 99 VAL A C 1
ATOM 750 O O . VAL A 1 99 ? -13.963 -14.135 16.617 1.00 90.75 99 VAL A O 1
ATOM 753 N N . VAL A 1 100 ? -12.462 -12.502 16.363 1.00 92.69 100 VAL A N 1
ATOM 754 C CA . VAL A 1 100 ? -11.511 -13.076 17.322 1.00 92.69 100 VAL A CA 1
ATOM 755 C C . VAL A 1 100 ? -12.017 -12.967 18.757 1.00 92.69 100 VAL A C 1
ATOM 757 O O . VAL A 1 100 ? -11.920 -13.937 19.508 1.00 92.69 100 VAL A O 1
ATOM 760 N N . SER A 1 101 ? -12.597 -11.830 19.144 1.00 92.62 101 SER A N 1
ATOM 761 C CA . SER A 1 101 ? -13.143 -11.653 20.497 1.00 92.62 101 SER A CA 1
ATOM 762 C C . SER A 1 101 ? -14.292 -12.618 20.790 1.00 92.62 101 SER A C 1
ATOM 764 O O . SER A 1 101 ? -14.349 -13.172 21.887 1.00 92.62 101 SER A O 1
ATOM 766 N N . THR A 1 102 ? -15.147 -12.887 19.799 1.00 91.31 102 THR A N 1
ATOM 767 C CA . THR A 1 102 ? -16.279 -13.813 19.942 1.00 91.31 102 THR A CA 1
ATOM 768 C C . THR A 1 102 ? -15.826 -15.271 20.062 1.00 91.31 102 THR A C 1
ATOM 770 O O . THR A 1 102 ? -16.408 -16.024 20.837 1.00 91.31 102 THR A O 1
ATOM 773 N N . ASN A 1 103 ? -14.784 -15.681 19.327 1.00 93.19 103 ASN A N 1
ATOM 774 C CA . ASN A 1 103 ? -14.349 -17.086 19.288 1.00 93.19 103 ASN A CA 1
ATOM 775 C C . ASN A 1 103 ? -13.257 -17.442 20.306 1.00 93.19 103 ASN A C 1
ATOM 777 O O . ASN A 1 103 ? -13.247 -18.553 20.829 1.00 93.19 103 ASN A O 1
ATOM 781 N N . LEU A 1 104 ? -12.314 -16.534 20.561 1.00 94.38 104 LEU A N 1
ATOM 782 C CA . LEU A 1 104 ? -11.132 -16.789 21.395 1.00 94.38 104 LEU A CA 1
ATOM 783 C C . LEU A 1 104 ? -11.167 -16.015 22.718 1.00 94.38 104 LEU A C 1
ATOM 785 O O . LEU A 1 104 ? -10.391 -16.304 23.626 1.00 94.38 104 LEU A O 1
ATOM 789 N N . GLY A 1 105 ? -12.089 -15.062 22.860 1.00 94.94 105 GLY A N 1
ATOM 790 C CA . GLY A 1 105 ? -12.263 -14.253 24.059 1.00 94.94 105 GLY A CA 1
ATOM 791 C C . GLY A 1 105 ? -11.567 -12.893 23.992 1.00 94.94 105 GLY A C 1
ATOM 792 O O . GLY A 1 105 ? -10.766 -12.588 23.104 1.00 94.94 105 GLY A O 1
ATOM 793 N N . GLN A 1 106 ? -11.875 -12.054 24.981 1.00 93.69 106 GLN A N 1
ATOM 794 C CA . GLN A 1 106 ? -11.548 -10.626 24.971 1.00 93.69 106 GLN A CA 1
ATOM 795 C C . GLN A 1 106 ? -10.044 -10.325 24.870 1.00 93.69 106 GLN A C 1
ATOM 797 O O . GLN A 1 106 ? -9.656 -9.405 24.155 1.00 93.69 106 GLN A O 1
ATOM 802 N N . ASN A 1 107 ? -9.189 -11.102 25.542 1.00 95.56 107 ASN A N 1
ATOM 803 C CA . ASN A 1 107 ? -7.739 -10.866 25.537 1.00 95.56 107 ASN A CA 1
ATOM 804 C C . ASN A 1 107 ? -7.137 -11.002 24.128 1.00 95.56 107 ASN A C 1
ATOM 806 O O . ASN A 1 107 ? -6.304 -10.191 23.728 1.00 95.56 107 ASN A O 1
ATOM 810 N N . TRP A 1 108 ? -7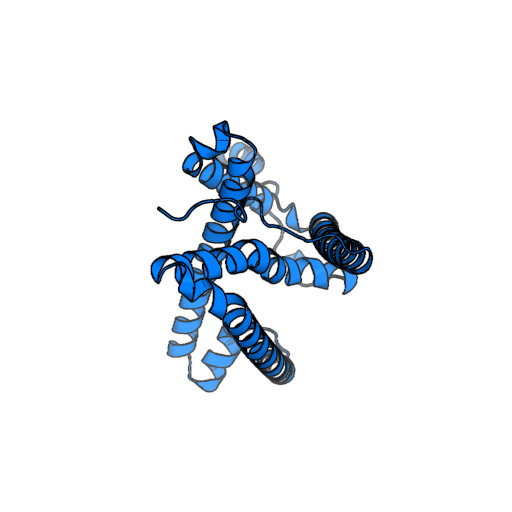.601 -11.986 23.355 1.00 95.69 108 TRP A N 1
ATOM 811 C CA . TRP A 1 108 ? -7.183 -12.178 21.965 1.00 95.69 108 TRP A CA 1
ATOM 812 C C . TRP A 1 108 ? -7.784 -11.122 21.040 1.00 95.69 108 TRP A C 1
ATOM 814 O O . TRP A 1 108 ? -7.115 -10.666 20.116 1.00 95.69 108 TRP A O 1
ATOM 824 N N . GLY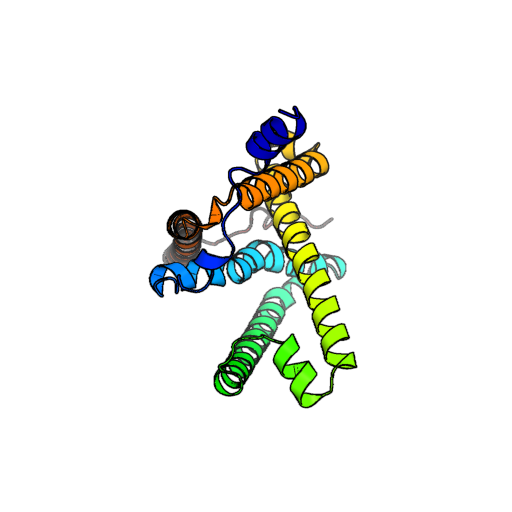 A 1 109 ? -9.004 -10.661 21.337 1.00 93.62 109 GLY A N 1
ATOM 825 C CA . GLY A 1 109 ? -9.588 -9.494 20.679 1.00 93.62 109 GLY A CA 1
ATOM 826 C C . GLY A 1 109 ? -8.695 -8.259 20.821 1.00 93.62 109 GLY A C 1
ATOM 827 O O . GLY A 1 109 ? -8.346 -7.633 19.827 1.00 93.62 109 GLY A O 1
ATOM 828 N N . VAL A 1 110 ? -8.242 -7.938 22.039 1.00 94.62 110 VAL A N 1
ATOM 829 C CA . VAL A 1 110 ? -7.335 -6.800 22.292 1.00 94.62 110 VAL A CA 1
ATOM 830 C C . VAL A 1 110 ? -6.013 -6.945 21.536 1.00 94.62 110 VAL A C 1
ATOM 832 O O . VAL A 1 110 ? -5.509 -5.955 21.002 1.00 94.62 110 VAL A O 1
ATOM 835 N N . PHE A 1 111 ? -5.465 -8.160 21.448 1.00 96.12 111 PHE A N 1
ATOM 836 C CA . PHE A 1 111 ? -4.257 -8.424 20.665 1.00 96.12 111 PHE A CA 1
ATOM 837 C C . PHE A 1 111 ? -4.459 -8.074 19.184 1.00 96.12 111 PHE A C 1
ATOM 839 O O . PHE A 1 111 ? -3.679 -7.310 18.619 1.00 96.12 111 PHE A O 1
ATOM 846 N N . VAL A 1 112 ? -5.548 -8.552 18.579 1.00 94.56 112 VAL A N 1
ATOM 847 C CA . VAL A 1 112 ? -5.880 -8.255 17.177 1.00 94.56 112 VAL A CA 1
ATOM 848 C C . VAL A 1 112 ? -6.191 -6.776 16.971 1.00 94.56 112 VAL A C 1
ATOM 850 O O . VAL A 1 112 ? -5.702 -6.181 16.018 1.00 94.56 112 VAL A O 1
ATOM 853 N N . GLY A 1 113 ? -6.917 -6.142 17.893 1.00 93.12 113 GLY A N 1
ATOM 854 C CA . GLY A 1 113 ? -7.163 -4.699 17.850 1.00 93.12 113 GLY A CA 1
ATOM 855 C C . GLY A 1 113 ? -5.864 -3.888 17.871 1.00 93.12 113 GLY A C 1
ATOM 856 O O . GLY A 1 113 ? -5.716 -2.922 17.128 1.00 93.12 113 GLY A O 1
ATOM 857 N N . SER A 1 114 ? -4.892 -4.320 18.676 1.00 94.62 114 SER A N 1
ATOM 858 C CA . SER A 1 114 ? -3.572 -3.687 18.762 1.00 94.62 114 SER A CA 1
ATOM 859 C C . SER A 1 114 ? -2.759 -3.895 17.479 1.00 94.62 114 SER A C 1
ATOM 861 O O . SER A 1 114 ? -2.136 -2.952 16.995 1.00 94.62 114 SER A O 1
ATOM 863 N N . ALA A 1 115 ? -2.803 -5.097 16.893 1.00 95.19 115 ALA A N 1
ATOM 864 C CA . ALA A 1 115 ? -2.182 -5.389 15.601 1.00 95.19 115 ALA A CA 1
ATOM 865 C C . ALA A 1 115 ? -2.777 -4.530 14.471 1.00 95.19 115 ALA A C 1
ATOM 867 O O . ALA A 1 115 ? -2.023 -3.947 13.700 1.00 95.19 115 ALA A O 1
ATOM 868 N N . LEU A 1 116 ? -4.106 -4.369 14.427 1.00 93.38 116 LEU A N 1
ATOM 869 C CA . LEU A 1 116 ? -4.789 -3.512 13.451 1.00 93.38 116 LEU A CA 1
ATOM 870 C C . LEU A 1 116 ? -4.393 -2.035 13.585 1.00 93.38 116 LEU A C 1
ATOM 872 O O . LEU A 1 116 ? -4.255 -1.339 12.586 1.00 93.38 116 LEU A O 1
ATOM 876 N N . LEU A 1 117 ? -4.179 -1.534 14.807 1.00 93.19 117 LEU A N 1
ATOM 877 C CA . LEU A 1 117 ? -3.688 -0.164 14.995 1.00 93.19 117 LEU A CA 1
ATOM 878 C C . LEU A 1 117 ? -2.284 0.022 14.416 1.00 93.19 117 LEU A C 1
ATOM 880 O O . LEU A 1 117 ? -2.020 1.043 13.784 1.00 93.19 117 LEU A O 1
ATOM 884 N N . ILE A 1 118 ? -1.396 -0.952 14.622 1.00 95.81 118 ILE A N 1
ATOM 885 C CA . ILE A 1 118 ? -0.048 -0.927 14.044 1.00 95.81 118 ILE A CA 1
ATOM 886 C C . ILE A 1 118 ? -0.135 -0.994 12.518 1.00 95.81 118 ILE A C 1
ATOM 888 O O . ILE A 1 118 ? 0.509 -0.188 11.850 1.00 95.81 118 ILE A O 1
ATOM 892 N N . ASP A 1 119 ? -0.964 -1.891 11.984 1.00 92.38 119 ASP A N 1
ATOM 893 C CA . ASP A 1 119 ? -1.214 -2.029 10.549 1.00 92.38 119 ASP A CA 1
ATOM 894 C C . ASP A 1 119 ? -1.661 -0.697 9.932 1.00 92.38 119 ASP A C 1
ATOM 896 O O . ASP A 1 119 ? -1.029 -0.201 9.006 1.00 92.38 119 ASP A O 1
ATOM 900 N N . TYR A 1 120 ? -2.637 -0.011 10.535 1.00 90.94 120 TYR A N 1
ATOM 901 C CA . TYR A 1 120 ? -3.082 1.294 10.040 1.00 90.94 120 TYR A CA 1
ATOM 902 C C . TYR A 1 120 ? -1.986 2.365 10.026 1.00 90.94 120 TYR A C 1
ATOM 904 O O . TYR A 1 120 ? -1.946 3.187 9.106 1.00 90.94 120 TYR A O 1
ATOM 912 N N . VAL A 1 121 ? -1.095 2.385 11.022 1.00 93.75 121 VAL A N 1
ATOM 913 C CA . VAL A 1 121 ? 0.038 3.324 11.026 1.00 93.75 121 VAL A CA 1
ATOM 914 C C . VAL A 1 121 ? 1.043 2.959 9.935 1.00 93.75 121 VAL A C 1
ATOM 916 O O . VAL A 1 121 ? 1.498 3.842 9.201 1.00 93.75 121 VAL A O 1
ATOM 919 N N . LEU A 1 122 ? 1.373 1.672 9.805 1.00 92.81 122 LEU A N 1
ATOM 920 C CA . LEU A 1 122 ? 2.329 1.186 8.815 1.00 92.81 122 LEU A CA 1
ATOM 921 C C . LEU A 1 122 ? 1.828 1.396 7.389 1.00 92.81 122 LEU A C 1
ATOM 923 O O . LEU A 1 122 ? 2.595 1.870 6.558 1.00 92.81 122 LEU A O 1
ATOM 927 N N . THR A 1 123 ? 0.552 1.151 7.109 1.00 90.94 123 THR A N 1
ATOM 928 C CA . THR A 1 123 ? -0.033 1.333 5.776 1.00 90.94 123 THR A CA 1
ATOM 929 C C . THR A 1 123 ? 0.104 2.772 5.288 1.00 90.94 123 THR A C 1
ATOM 931 O O . THR A 1 123 ? 0.512 3.004 4.148 1.00 90.94 123 THR A O 1
ATOM 934 N N . VAL A 1 124 ? -0.139 3.763 6.155 1.00 91.56 124 VAL A N 1
ATOM 935 C CA . VAL A 1 124 ? 0.078 5.178 5.808 1.00 91.56 124 VAL A CA 1
ATOM 936 C C . VAL A 1 124 ? 1.566 5.472 5.610 1.00 91.56 124 VAL A C 1
ATOM 938 O O . VAL A 1 124 ? 1.935 6.123 4.631 1.00 91.56 124 VAL A O 1
ATOM 941 N N . ALA A 1 125 ? 2.425 4.991 6.510 1.00 92.56 125 ALA A N 1
ATOM 942 C CA . ALA A 1 125 ? 3.862 5.239 6.443 1.00 92.56 125 ALA A CA 1
ATOM 943 C C . ALA A 1 125 ? 4.496 4.655 5.169 1.00 92.56 125 ALA A C 1
ATOM 945 O O . ALA A 1 125 ? 5.217 5.362 4.462 1.00 92.56 125 ALA A O 1
ATOM 946 N N . VAL A 1 126 ? 4.193 3.395 4.848 1.00 91.69 126 VAL A N 1
ATOM 947 C CA . VAL A 1 126 ? 4.697 2.690 3.662 1.00 91.69 126 VAL A CA 1
ATOM 948 C C . VAL A 1 126 ? 4.151 3.337 2.396 1.00 91.69 126 VAL A C 1
ATOM 950 O O . VAL A 1 126 ? 4.934 3.726 1.535 1.00 91.69 126 VAL A O 1
ATOM 953 N N . SER A 1 127 ? 2.836 3.566 2.313 1.00 90.38 127 SER A N 1
ATOM 954 C CA . SER A 1 127 ? 2.219 4.149 1.115 1.00 90.38 127 SER A CA 1
ATOM 955 C C . SER A 1 127 ? 2.786 5.529 0.775 1.00 90.38 127 SER A C 1
ATOM 957 O O . SER A 1 127 ? 3.073 5.810 -0.390 1.00 90.38 127 SER A O 1
ATOM 959 N N . ILE A 1 128 ? 2.988 6.396 1.776 1.00 93.19 128 ILE A N 1
ATOM 960 C CA . ILE A 1 128 ? 3.579 7.722 1.549 1.00 93.19 128 ILE A CA 1
ATOM 961 C C . ILE A 1 128 ? 5.060 7.614 1.197 1.00 93.19 128 ILE A C 1
ATOM 963 O O . ILE A 1 128 ? 5.511 8.316 0.294 1.00 93.19 128 ILE A O 1
ATOM 967 N N . SER A 1 129 ? 5.810 6.724 1.847 1.00 92.75 129 SER A N 1
ATOM 968 C CA . SER A 1 129 ? 7.227 6.519 1.531 1.00 92.75 129 SER A CA 1
ATOM 969 C C . SER A 1 129 ? 7.414 6.067 0.082 1.00 92.75 129 SER A C 1
ATOM 971 O O . SER A 1 129 ? 8.206 6.665 -0.646 1.00 92.75 129 SER A O 1
ATOM 973 N N . SER A 1 130 ? 6.622 5.094 -0.379 1.00 90.69 130 SER A N 1
ATOM 974 C CA . SER A 1 130 ? 6.638 4.635 -1.771 1.00 90.69 130 SER A CA 1
ATOM 975 C C . SER A 1 130 ? 6.187 5.724 -2.746 1.00 90.69 130 SER A C 1
ATOM 977 O O . SER A 1 130 ? 6.791 5.892 -3.802 1.00 90.69 130 SER A O 1
ATOM 979 N N . ALA A 1 131 ? 5.168 6.517 -2.398 1.00 90.56 131 ALA A N 1
ATOM 980 C CA . ALA A 1 131 ? 4.732 7.635 -3.234 1.00 90.56 131 ALA A CA 1
ATOM 981 C C . ALA A 1 131 ? 5.832 8.697 -3.404 1.00 90.56 131 ALA A C 1
ATOM 983 O O . ALA A 1 131 ? 6.075 9.159 -4.518 1.00 90.56 131 ALA A O 1
ATOM 984 N N . ILE A 1 132 ? 6.525 9.061 -2.322 1.00 94.44 132 ILE A N 1
ATOM 985 C CA . ILE A 1 132 ? 7.638 10.015 -2.365 1.00 94.44 132 ILE A CA 1
ATOM 986 C C . ILE A 1 132 ? 8.840 9.444 -3.118 1.00 94.44 132 ILE A C 1
ATOM 988 O O . ILE A 1 132 ? 9.454 10.180 -3.886 1.00 94.44 132 ILE A O 1
ATOM 992 N N . ALA A 1 133 ? 9.151 8.154 -2.968 1.00 91.19 133 ALA A N 1
ATOM 993 C CA . ALA A 1 133 ? 10.206 7.500 -3.743 1.00 91.19 133 ALA A CA 1
ATOM 994 C C . ALA A 1 133 ? 9.904 7.539 -5.253 1.00 91.19 133 ALA A C 1
ATOM 996 O O . ALA A 1 133 ? 10.752 7.951 -6.046 1.00 91.19 133 ALA A O 1
ATOM 997 N N . ASN A 1 134 ? 8.665 7.220 -5.641 1.00 90.06 134 ASN A N 1
ATOM 998 C CA . ASN A 1 134 ? 8.217 7.293 -7.032 1.00 90.06 134 ASN A CA 1
ATOM 999 C C . ASN A 1 134 ? 8.278 8.725 -7.580 1.00 90.06 134 ASN A C 1
ATOM 1001 O O . ASN A 1 134 ? 8.751 8.935 -8.694 1.00 90.06 134 ASN A O 1
ATOM 1005 N N . LEU A 1 135 ? 7.868 9.732 -6.803 1.00 91.88 135 LEU A N 1
ATOM 1006 C CA . LEU A 1 135 ? 7.991 11.138 -7.204 1.00 91.88 135 LEU A CA 1
ATOM 1007 C C . LEU A 1 135 ? 9.452 11.602 -7.284 1.00 91.88 135 LEU A C 1
ATOM 1009 O O . LEU A 1 135 ? 9.812 12.339 -8.201 1.00 91.88 135 LEU A O 1
ATOM 1013 N N . GLY A 1 136 ? 10.297 11.151 -6.356 1.00 92.19 136 GLY A N 1
ATOM 1014 C CA . GLY A 1 136 ? 11.729 11.442 -6.324 1.00 92.19 136 GLY A CA 1
ATOM 1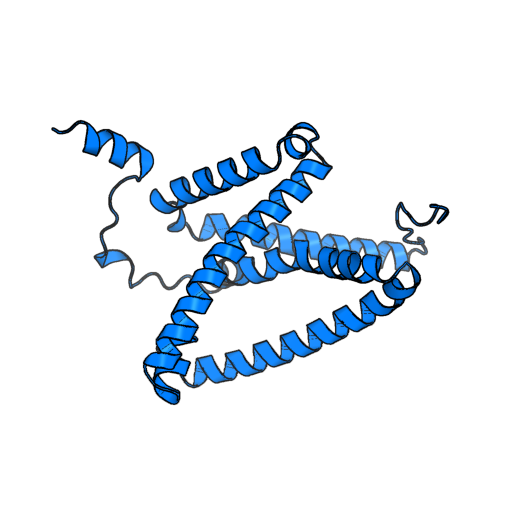015 C C . GLY A 1 136 ? 12.472 10.913 -7.550 1.00 92.19 136 GLY A C 1
ATOM 1016 O O . GLY A 1 136 ? 13.426 11.548 -7.990 1.00 92.19 136 GLY A O 1
ATOM 1017 N N . SER A 1 137 ? 11.991 9.821 -8.157 1.00 88.06 137 SER A N 1
ATOM 1018 C CA . SER A 1 137 ? 12.558 9.292 -9.406 1.00 88.06 137 SER A CA 1
ATOM 1019 C C . SER A 1 137 ? 12.435 10.258 -10.596 1.00 88.06 137 SER A C 1
ATOM 1021 O O . SER A 1 137 ? 13.244 10.199 -11.517 1.00 88.06 137 SER A O 1
ATOM 1023 N N . VAL A 1 138 ? 11.460 11.177 -10.563 1.00 92.75 138 VAL A N 1
ATOM 1024 C CA . VAL A 1 138 ? 11.211 12.166 -11.629 1.00 92.75 138 VAL A CA 1
ATOM 1025 C C . VAL A 1 138 ? 11.636 13.578 -11.209 1.00 92.75 138 VAL A C 1
ATOM 1027 O O . VAL A 1 138 ? 12.024 14.387 -12.050 1.00 92.75 138 VAL A O 1
ATOM 1030 N N . ILE A 1 139 ? 11.565 13.896 -9.913 1.00 93.94 139 ILE A N 1
ATOM 1031 C CA . ILE A 1 139 ? 11.831 15.230 -9.364 1.00 93.94 139 ILE A CA 1
ATOM 1032 C C . ILE A 1 139 ? 13.017 15.151 -8.383 1.00 93.94 139 ILE A C 1
ATOM 1034 O O . ILE A 1 139 ? 12.818 14.802 -7.215 1.00 93.94 139 ILE A O 1
ATOM 1038 N N . PRO A 1 140 ? 14.240 15.549 -8.792 1.00 90.81 140 PRO A N 1
ATOM 1039 C CA . PRO A 1 140 ? 15.450 15.406 -7.971 1.00 90.81 140 PRO A CA 1
ATOM 1040 C C . PRO A 1 140 ? 15.376 16.091 -6.598 1.00 90.81 140 PRO A C 1
ATOM 1042 O O . PRO A 1 140 ? 15.842 15.543 -5.603 1.00 90.81 140 PRO A O 1
ATOM 1045 N N . ALA A 1 141 ? 14.716 17.251 -6.514 1.00 92.00 141 ALA A N 1
ATOM 1046 C CA . ALA A 1 141 ? 14.532 17.979 -5.254 1.00 92.00 141 ALA A CA 1
ATOM 1047 C C . ALA A 1 141 ? 13.695 17.202 -4.215 1.00 92.00 141 ALA A C 1
ATOM 1049 O O . ALA A 1 141 ? 13.828 17.425 -3.012 1.00 92.00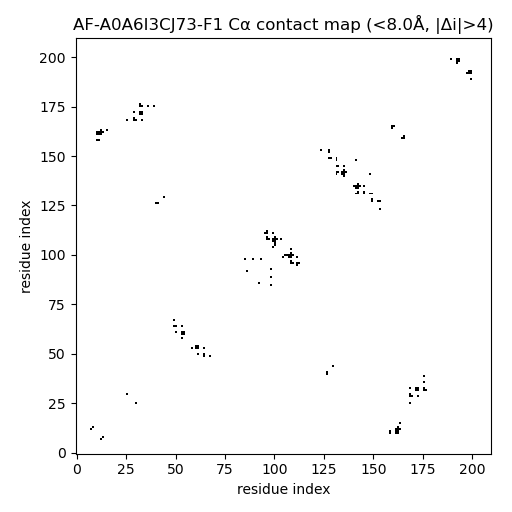 141 ALA A O 1
ATOM 1050 N N . ILE A 1 142 ? 12.818 16.295 -4.665 1.00 91.25 142 ILE A N 1
ATOM 1051 C CA . ILE A 1 142 ? 12.065 15.402 -3.774 1.00 91.25 142 ILE A CA 1
ATOM 1052 C C . ILE A 1 142 ? 12.966 14.262 -3.298 1.00 91.25 142 ILE A C 1
ATOM 1054 O O . ILE A 1 142 ? 12.900 13.902 -2.125 1.00 91.25 142 ILE A O 1
ATOM 1058 N N . ALA A 1 143 ? 13.830 13.730 -4.166 1.00 90.44 143 ALA A N 1
ATOM 1059 C CA . ALA A 1 143 ? 14.765 12.666 -3.805 1.00 90.44 143 ALA A CA 1
ATOM 1060 C C . ALA A 1 143 ? 15.767 13.110 -2.724 1.00 90.44 143 ALA A C 1
ATOM 1062 O O . ALA A 1 143 ? 15.984 12.381 -1.758 1.00 90.44 143 ALA A O 1
ATOM 1063 N N . GLU A 1 144 ? 16.318 14.323 -2.838 1.00 93.75 144 GLU A N 1
ATOM 1064 C CA . GLU A 1 144 ? 17.294 14.865 -1.878 1.00 93.75 144 GLU A CA 1
ATOM 1065 C C . GLU A 1 144 ? 16.696 15.099 -0.476 1.00 93.75 144 GLU A C 1
ATOM 1067 O O . GLU A 1 144 ? 17.382 14.989 0.542 1.00 93.75 144 GLU A O 1
ATOM 1072 N N . HIS A 1 145 ? 15.395 15.393 -0.398 1.00 94.12 145 HIS A N 1
ATOM 1073 C CA . HIS A 1 145 ? 14.694 15.719 0.849 1.00 94.12 145 HIS A CA 1
ATOM 1074 C C . HIS A 1 145 ? 13.459 14.840 1.083 1.00 94.12 145 HIS A C 1
ATOM 1076 O O . HIS A 1 145 ? 12.424 15.306 1.569 1.00 94.12 145 HIS A O 1
ATOM 108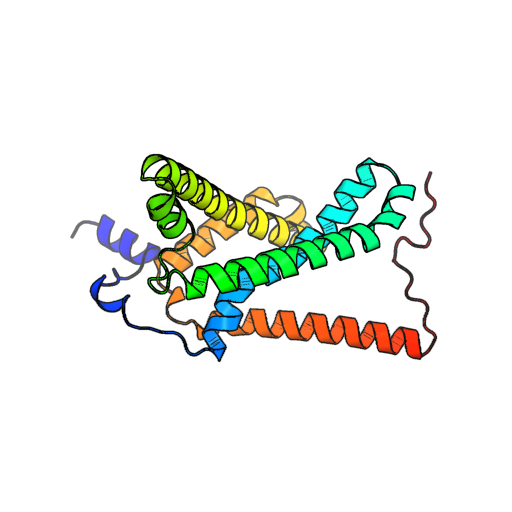2 N N . SER A 1 146 ? 13.571 13.553 0.759 1.00 92.94 146 SER A N 1
ATOM 1083 C CA . SER A 1 146 ? 12.461 12.591 0.770 1.00 92.94 146 SER A CA 1
ATOM 1084 C C . SER A 1 146 ? 11.718 12.530 2.109 1.00 92.94 146 SER A C 1
ATOM 1086 O O . SER A 1 146 ? 10.489 12.579 2.141 1.00 92.94 146 SER A O 1
ATOM 1088 N N . VAL A 1 147 ? 12.442 12.522 3.232 1.00 95.62 147 VAL A N 1
ATOM 1089 C CA . VAL A 1 147 ? 11.847 12.479 4.581 1.00 95.62 147 VAL A CA 1
ATOM 1090 C C . VAL A 1 147 ? 10.966 13.703 4.853 1.00 95.62 147 VAL A C 1
ATOM 1092 O O . VAL A 1 147 ? 9.853 13.563 5.361 1.00 95.62 147 VAL A O 1
ATOM 1095 N N . TRP A 1 148 ? 11.424 14.903 4.486 1.00 95.56 148 TRP A N 1
ATOM 1096 C CA . TRP A 1 148 ? 10.665 16.138 4.703 1.00 95.56 148 TRP A CA 1
ATOM 1097 C C . TRP A 1 148 ? 9.386 16.171 3.872 1.00 95.56 148 TRP A C 1
ATOM 1099 O O . TRP A 1 148 ? 8.328 16.535 4.387 1.00 95.56 148 TRP A O 1
ATOM 1109 N N . TRP A 1 149 ? 9.464 15.736 2.613 1.00 95.62 149 TRP A N 1
ATOM 1110 C CA . TRP A 1 149 ? 8.293 15.630 1.747 1.00 95.62 149 TRP A CA 1
ATOM 1111 C C . TRP A 1 149 ? 7.301 14.573 2.235 1.00 95.62 149 TRP A C 1
ATOM 1113 O O . TRP A 1 149 ? 6.097 14.830 2.226 1.00 95.62 149 TRP A O 1
ATOM 1123 N N . ALA A 1 150 ? 7.781 13.431 2.733 1.00 95.69 150 ALA A N 1
ATOM 1124 C CA . ALA A 1 150 ? 6.933 12.385 3.299 1.00 95.69 150 ALA A CA 1
ATOM 1125 C C . ALA A 1 150 ? 6.180 12.873 4.543 1.00 95.69 150 ALA A C 1
ATOM 1127 O O . ALA A 1 150 ? 4.952 12.784 4.607 1.00 95.69 150 ALA A O 1
ATOM 1128 N N . VAL A 1 151 ? 6.891 13.463 5.509 1.00 96.56 151 VAL A N 1
ATOM 1129 C CA . VAL A 1 151 ? 6.275 14.023 6.722 1.00 96.56 151 VAL A CA 1
ATOM 1130 C C . VAL A 1 151 ? 5.304 15.151 6.365 1.00 96.56 151 VAL A C 1
ATOM 1132 O O . VAL A 1 151 ? 4.185 15.185 6.879 1.00 96.56 151 VAL A O 1
ATOM 1135 N N . GLY A 1 152 ? 5.682 16.039 5.442 1.00 96.06 152 GLY A N 1
ATOM 1136 C CA . GLY A 1 152 ? 4.813 17.106 4.947 1.00 96.06 152 GLY A CA 1
ATOM 1137 C C . GLY A 1 152 ? 3.519 16.573 4.326 1.00 96.06 152 GLY A C 1
ATOM 1138 O O . GLY A 1 152 ? 2.435 17.060 4.653 1.00 96.06 152 GLY A O 1
ATOM 1139 N N . ALA A 1 153 ? 3.605 15.531 3.496 1.00 94.38 153 ALA A N 1
ATOM 1140 C CA . ALA A 1 153 ? 2.443 14.880 2.895 1.00 94.38 153 ALA A CA 1
ATOM 1141 C C . ALA A 1 153 ? 1.520 14.250 3.953 1.00 94.38 153 ALA A C 1
ATOM 1143 O O . ALA A 1 153 ? 0.306 14.451 3.891 1.00 94.38 153 ALA A O 1
ATOM 1144 N N . ILE A 1 154 ? 2.075 13.565 4.962 1.00 94.75 154 ILE A N 1
ATOM 1145 C CA . ILE A 1 154 ? 1.298 13.004 6.083 1.00 94.75 154 ILE A CA 1
ATOM 1146 C C . ILE A 1 154 ? 0.561 14.113 6.836 1.00 94.75 154 ILE A C 1
ATOM 1148 O O . ILE A 1 154 ? -0.634 13.980 7.112 1.00 94.75 154 ILE A O 1
ATOM 1152 N N . VAL A 1 155 ? 1.233 15.228 7.138 1.00 94.25 155 VAL A N 1
ATOM 1153 C CA . VAL A 1 155 ? 0.609 16.378 7.812 1.00 94.25 155 VAL A CA 1
ATOM 1154 C C . VAL A 1 155 ? -0.525 16.951 6.964 1.00 94.25 155 VAL A C 1
ATOM 1156 O O . VAL A 1 155 ? -1.619 17.171 7.482 1.00 94.25 155 VAL A O 1
ATOM 1159 N N . ILE A 1 156 ? -0.313 17.139 5.659 1.00 91.50 156 ILE A N 1
ATOM 1160 C CA . ILE A 1 156 ? -1.348 17.637 4.743 1.00 91.50 156 ILE A CA 1
ATOM 1161 C C . ILE A 1 156 ? -2.551 16.693 4.734 1.00 91.50 156 ILE A C 1
ATOM 1163 O O . ILE A 1 156 ? -3.670 17.136 4.981 1.00 91.50 156 ILE A O 1
ATOM 1167 N N . ILE A 1 157 ? -2.341 15.394 4.513 1.00 89.06 157 ILE A N 1
ATOM 1168 C CA . ILE A 1 157 ? -3.421 14.398 4.479 1.00 89.06 157 ILE A CA 1
ATOM 1169 C C . ILE A 1 157 ? -4.155 14.350 5.821 1.00 89.06 157 ILE A C 1
ATOM 1171 O O . ILE A 1 157 ? -5.383 14.264 5.844 1.00 89.06 157 ILE A O 1
ATOM 1175 N N . THR A 1 158 ? -3.438 14.473 6.937 1.00 88.75 158 THR A N 1
ATOM 1176 C CA . THR A 1 158 ? -4.033 14.553 8.276 1.00 88.75 158 THR A CA 1
ATOM 1177 C C . THR A 1 158 ? -4.947 15.771 8.393 1.00 88.75 158 THR A C 1
ATOM 1179 O O . THR A 1 158 ? -6.099 15.641 8.797 1.00 88.75 158 THR A O 1
ATOM 1182 N N . LEU A 1 159 ? -4.488 16.951 7.969 1.00 86.06 159 LEU A N 1
ATOM 1183 C CA . LEU A 1 159 ? -5.297 18.173 7.981 1.00 86.06 159 LEU A CA 1
ATOM 1184 C C . LEU A 1 159 ? -6.522 18.071 7.062 1.00 86.06 159 LEU A C 1
ATOM 1186 O O . LEU A 1 159 ? -7.608 18.509 7.438 1.00 86.06 159 LEU A O 1
ATOM 1190 N N . LEU A 1 160 ? -6.377 17.468 5.879 1.00 83.81 160 LEU A N 1
ATOM 1191 C CA . LEU A 1 160 ? -7.490 17.240 4.953 1.00 83.81 160 LEU A CA 1
ATOM 1192 C C . LEU A 1 160 ? -8.537 16.284 5.551 1.00 83.81 160 LEU A C 1
ATOM 1194 O O . LEU A 1 160 ? -9.736 16.556 5.455 1.00 83.81 160 LEU A O 1
ATOM 1198 N N . ASN A 1 161 ? -8.093 15.207 6.210 1.00 83.19 161 ASN A N 1
ATOM 1199 C CA . ASN A 1 161 ? -8.972 14.263 6.905 1.00 83.19 161 ASN A CA 1
ATOM 1200 C C . ASN A 1 161 ? -9.704 14.933 8.071 1.00 83.19 161 ASN A C 1
ATOM 1202 O O . ASN A 1 161 ? -10.917 14.779 8.196 1.00 83.19 161 ASN A O 1
ATOM 1206 N N . LEU A 1 162 ? -8.999 15.732 8.877 1.00 81.31 162 LEU A N 1
ATOM 1207 C CA . LEU A 1 162 ? -9.606 16.447 10.000 1.00 81.31 162 LEU A CA 1
ATOM 1208 C C . LEU A 1 162 ? -10.596 17.527 9.546 1.00 81.31 162 LEU A C 1
ATOM 1210 O O . LEU A 1 162 ? -11.579 17.764 10.237 1.00 81.31 162 LEU A O 1
ATOM 1214 N N . ARG A 1 163 ? -10.398 18.135 8.368 1.00 79.00 163 ARG A N 1
ATOM 1215 C CA . ARG A 1 163 ? -11.361 19.069 7.755 1.00 79.00 163 ARG A CA 1
ATOM 1216 C C . ARG A 1 163 ? -12.629 18.402 7.214 1.00 79.00 163 ARG A C 1
ATOM 1218 O O . ARG A 1 163 ? -13.532 19.121 6.790 1.00 79.00 163 ARG A O 1
ATOM 1225 N N . GLY A 1 164 ? -12.708 17.070 7.203 1.00 70.00 164 GLY A N 1
ATOM 1226 C CA . GLY A 1 164 ? -13.895 16.345 6.746 1.00 70.00 164 GLY A CA 1
ATOM 1227 C C . GLY A 1 164 ? -14.045 16.277 5.224 1.00 70.00 164 GLY A C 1
ATOM 1228 O O . GLY A 1 164 ? -15.133 16.006 4.727 1.00 70.00 164 GLY A O 1
ATOM 1229 N N . ILE A 1 165 ? -12.963 16.475 4.457 1.00 64.38 165 ILE A N 1
ATOM 1230 C CA . ILE A 1 165 ? -12.987 16.385 2.979 1.00 64.38 165 ILE A CA 1
ATOM 1231 C C . ILE A 1 165 ? -13.409 14.979 2.499 1.00 64.38 165 ILE A C 1
ATOM 1233 O O . ILE A 1 165 ? -13.866 14.805 1.369 1.00 64.38 165 ILE A O 1
ATOM 1237 N N . ARG A 1 166 ? -13.325 13.981 3.389 1.00 56.53 166 ARG A N 1
ATOM 1238 C CA . ARG A 1 166 ? -13.699 12.581 3.161 1.00 56.53 166 ARG A CA 1
ATOM 1239 C C . ARG A 1 166 ? -15.193 12.349 2.881 1.00 56.53 166 ARG A C 1
ATOM 1241 O O . ARG A 1 166 ? -15.528 11.281 2.384 1.00 56.53 166 ARG A O 1
ATOM 1248 N N . GLU A 1 167 ? -16.080 13.319 3.127 1.00 56.41 167 GLU A N 1
ATOM 1249 C CA . GLU A 1 167 ? -17.517 13.174 2.812 1.00 56.41 167 GLU A CA 1
ATOM 1250 C C . GLU A 1 167 ? -17.812 13.128 1.299 1.00 56.41 167 GLU A C 1
ATOM 1252 O O . GLU A 1 167 ? -18.832 12.584 0.876 1.00 56.41 167 GLU A O 1
ATOM 1257 N N . SER A 1 168 ? -16.895 13.610 0.456 1.00 54.38 168 SER A N 1
ATOM 1258 C CA . SER A 1 168 ? -17.017 13.537 -1.005 1.00 54.38 168 SER A CA 1
ATOM 1259 C C . SER A 1 168 ? -16.376 12.259 -1.551 1.00 54.38 168 SER A C 1
ATOM 1261 O O . SER A 1 168 ? -15.355 12.309 -2.237 1.00 54.38 168 SER A O 1
ATOM 1263 N N . GLY A 1 169 ? -16.975 11.094 -1.278 1.00 59.53 169 GLY A N 1
ATOM 1264 C CA . GLY A 1 169 ? -16.491 9.795 -1.782 1.00 59.53 169 GLY A CA 1
ATOM 1265 C C . GLY A 1 169 ? -16.289 9.736 -3.310 1.00 59.53 169 GLY A C 1
ATOM 1266 O O . GLY A 1 169 ? -15.492 8.941 -3.799 1.00 59.53 169 GLY A O 1
ATOM 1267 N N . SER A 1 170 ? -16.941 10.620 -4.076 1.00 63.50 170 SER A N 1
ATOM 1268 C CA . SER A 1 170 ? -16.752 10.754 -5.527 1.00 63.50 170 SER A CA 1
ATOM 1269 C C . SER A 1 170 ? -15.359 11.251 -5.927 1.00 63.50 170 SER A C 1
ATOM 1271 O O . SER A 1 170 ? -14.827 10.794 -6.937 1.00 63.50 170 SER A O 1
ATOM 1273 N N . LEU A 1 171 ? -14.745 12.143 -5.142 1.00 68.50 171 LEU A N 1
ATOM 1274 C CA . LEU A 1 171 ? -13.441 12.727 -5.467 1.00 68.50 171 LEU A CA 1
ATOM 1275 C C . LEU A 1 171 ? -12.315 11.689 -5.344 1.00 68.50 171 LEU A C 1
ATOM 1277 O O . LEU A 1 171 ? -11.347 11.733 -6.097 1.00 68.50 171 LEU A O 1
ATOM 1281 N N . PHE A 1 172 ? -12.482 10.717 -4.444 1.00 69.94 172 PHE A N 1
ATOM 1282 C CA . PHE A 1 172 ? -11.532 9.623 -4.228 1.00 69.94 172 PHE A CA 1
ATOM 1283 C C . PHE A 1 172 ? -11.644 8.498 -5.262 1.00 69.94 172 PHE A C 1
ATOM 1285 O O . PHE A 1 172 ? -10.678 7.776 -5.467 1.00 69.94 172 PHE A O 1
ATOM 1292 N N . ALA A 1 173 ? -12.781 8.355 -5.948 1.00 76.69 173 ALA A N 1
ATOM 1293 C CA . ALA A 1 173 ? -12.948 7.313 -6.961 1.00 76.69 173 ALA A CA 1
ATOM 1294 C C . ALA A 1 173 ? -12.212 7.632 -8.278 1.00 76.69 173 ALA A C 1
ATOM 1296 O O . ALA A 1 173 ? -11.799 6.714 -8.987 1.00 76.69 173 ALA A O 1
ATOM 1297 N N . ILE A 1 174 ? -12.042 8.919 -8.615 1.00 83.62 174 ILE A N 1
ATOM 1298 C CA . ILE A 1 174 ? -11.436 9.355 -9.885 1.00 83.62 174 ILE A CA 1
ATOM 1299 C C . ILE A 1 174 ? -9.986 8.851 -10.026 1.00 83.62 174 ILE A C 1
ATOM 1301 O O . ILE A 1 174 ? -9.703 8.200 -11.035 1.00 83.62 174 ILE A O 1
ATOM 1305 N N . PRO A 1 175 ? -9.076 9.068 -9.049 1.00 84.44 175 PRO A N 1
ATOM 1306 C CA . PRO A 1 175 ? -7.702 8.576 -9.153 1.00 84.44 175 PRO A CA 1
ATOM 1307 C C . PRO A 1 175 ? -7.630 7.053 -9.257 1.00 84.44 175 PRO A C 1
ATOM 1309 O O . PRO A 1 175 ? -6.838 6.528 -10.033 1.00 84.44 175 PRO A O 1
ATOM 1312 N N . THR A 1 176 ? -8.491 6.334 -8.534 1.00 84.25 176 THR A N 1
ATOM 1313 C CA . THR A 1 176 ? -8.518 4.869 -8.560 1.00 84.25 176 THR A CA 1
ATOM 1314 C C . THR A 1 176 ? -8.906 4.336 -9.936 1.00 84.25 176 THR A C 1
ATOM 1316 O O . THR A 1 176 ? -8.227 3.462 -10.471 1.00 84.25 176 THR A O 1
ATOM 1319 N N . TYR A 1 177 ? -9.964 4.872 -10.553 1.00 86.31 177 TYR A N 1
ATOM 1320 C CA . TYR A 1 177 ? -10.350 4.458 -11.904 1.00 86.31 177 TYR A CA 1
ATOM 1321 C C . TYR A 1 177 ? -9.298 4.834 -12.945 1.00 86.31 177 TYR A C 1
ATOM 1323 O O . TYR A 1 177 ? -9.034 4.046 -13.851 1.00 86.31 177 TYR A O 1
ATOM 1331 N N . PHE A 1 178 ? -8.673 6.004 -12.801 1.00 89.25 178 PHE A N 1
ATOM 1332 C CA . PHE A 1 178 ? -7.572 6.409 -13.666 1.00 89.25 178 PHE A CA 1
ATOM 1333 C C . PHE A 1 178 ? -6.381 5.448 -13.557 1.00 89.25 178 PHE A C 1
ATOM 1335 O O . PHE A 1 178 ? -5.835 5.031 -14.577 1.00 89.25 178 PHE A O 1
ATOM 1342 N N . PHE A 1 179 ? -6.019 5.038 -12.340 1.00 86.88 179 PHE A N 1
ATOM 1343 C CA . PHE A 1 179 ? -4.967 4.054 -12.097 1.00 86.88 179 PHE A CA 1
ATOM 1344 C C . PHE A 1 179 ? -5.290 2.700 -12.741 1.00 86.88 179 PHE A C 1
ATOM 1346 O O . PHE A 1 179 ? -4.475 2.165 -13.490 1.00 86.88 179 PHE A O 1
ATOM 1353 N N . ILE A 1 180 ? -6.508 2.186 -12.531 1.00 88.38 180 ILE A N 1
ATOM 1354 C CA . ILE A 1 180 ? -6.975 0.934 -13.143 1.00 88.38 180 ILE A CA 1
ATOM 1355 C C . ILE A 1 180 ? -6.892 1.017 -14.674 1.00 88.38 180 ILE A C 1
ATOM 1357 O O . ILE A 1 180 ? -6.329 0.129 -15.313 1.00 88.38 180 ILE A O 1
ATOM 1361 N N . ALA A 1 181 ? -7.413 2.094 -15.269 1.00 91.75 181 ALA A N 1
ATOM 1362 C CA . ALA A 1 181 ? -7.365 2.299 -16.714 1.00 91.75 181 ALA A CA 1
ATOM 1363 C C . ALA A 1 181 ? -5.920 2.367 -17.232 1.00 91.75 181 ALA A C 1
ATOM 1365 O O . ALA A 1 181 ? -5.605 1.746 -18.243 1.00 91.75 181 ALA A O 1
ATOM 1366 N N . SER A 1 182 ? -5.032 3.059 -16.513 1.00 91.94 182 SER A N 1
ATOM 1367 C CA . SER A 1 182 ? -3.614 3.184 -16.869 1.00 91.94 182 SER A CA 1
ATOM 1368 C C . SER A 1 182 ? -2.905 1.828 -16.882 1.00 91.94 182 SER A C 1
ATOM 1370 O O . SER A 1 182 ? -2.184 1.532 -17.833 1.00 91.94 182 SER A O 1
ATOM 1372 N N . ILE A 1 183 ? -3.163 0.966 -15.888 1.00 89.81 183 ILE A N 1
ATOM 1373 C CA . ILE A 1 183 ? -2.630 -0.405 -15.858 1.00 89.81 183 ILE A CA 1
ATOM 1374 C C . ILE A 1 183 ? -3.135 -1.216 -17.054 1.00 89.81 183 ILE A C 1
ATOM 1376 O O . ILE A 1 183 ? -2.338 -1.853 -17.741 1.00 89.81 183 ILE A O 1
ATOM 1380 N N . PHE A 1 184 ? -4.440 -1.185 -17.340 1.00 92.38 184 PHE A N 1
ATOM 1381 C CA . PHE A 1 184 ? -4.992 -1.933 -18.474 1.00 92.38 184 PHE A CA 1
ATOM 1382 C C . PHE A 1 184 ? -4.446 -1.447 -19.818 1.00 92.38 184 PHE A C 1
ATOM 1384 O O . PHE A 1 184 ? -4.142 -2.269 -20.681 1.00 92.38 184 PHE A O 1
ATOM 1391 N N . ILE A 1 185 ? -4.274 -0.134 -19.989 1.00 95.94 185 ILE A N 1
ATOM 1392 C CA . ILE A 1 185 ? -3.650 0.444 -21.185 1.00 95.94 185 ILE A CA 1
ATOM 1393 C C . ILE A 1 185 ? -2.199 -0.025 -21.301 1.00 95.94 185 ILE A C 1
ATOM 1395 O O . ILE A 1 185 ? -1.803 -0.486 -22.368 1.00 95.94 185 ILE A O 1
ATOM 1399 N N . MET A 1 186 ? -1.419 0.035 -20.218 1.00 93.00 186 MET A N 1
ATOM 1400 C CA . MET A 1 186 ? -0.028 -0.426 -20.198 1.00 93.00 186 MET A CA 1
ATOM 1401 C C . MET A 1 186 ? 0.086 -1.898 -20.621 1.00 93.00 186 MET A C 1
ATOM 1403 O O . MET A 1 186 ? 0.878 -2.222 -21.506 1.00 93.00 186 MET A O 1
ATOM 1407 N N . ILE A 1 187 ? -0.743 -2.777 -20.047 1.00 92.12 187 ILE A N 1
ATOM 1408 C CA . ILE A 1 187 ? -0.781 -4.205 -20.397 1.00 92.12 187 ILE A CA 1
ATOM 1409 C C . ILE A 1 187 ? -1.199 -4.394 -21.862 1.00 92.12 187 ILE A C 1
ATOM 1411 O O . ILE A 1 187 ? -0.558 -5.145 -22.594 1.00 92.12 187 ILE A O 1
ATOM 1415 N N . GLY A 1 188 ? -2.240 -3.692 -22.317 1.00 94.44 188 GLY A N 1
ATOM 1416 C CA . GLY A 1 188 ? -2.720 -3.775 -23.697 1.00 94.44 188 GLY A CA 1
ATOM 1417 C C . GLY A 1 188 ? -1.668 -3.337 -24.719 1.00 94.44 188 GLY A C 1
ATOM 1418 O O . GLY A 1 188 ? -1.464 -4.018 -25.723 1.00 94.44 188 GLY A O 1
ATOM 1419 N N . VAL A 1 189 ? -0.947 -2.247 -24.439 1.00 94.25 189 VAL A N 1
ATOM 1420 C CA . VAL A 1 189 ? 0.166 -1.767 -25.273 1.00 94.25 189 VAL A CA 1
ATOM 1421 C C . VAL A 1 189 ? 1.313 -2.776 -25.291 1.00 94.25 189 VAL A C 1
ATOM 1423 O O . VAL A 1 189 ? 1.874 -3.020 -26.357 1.00 94.25 189 VAL A O 1
ATOM 1426 N N . ALA A 1 190 ? 1.656 -3.382 -24.150 1.00 90.75 190 ALA A N 1
ATOM 1427 C CA . ALA A 1 190 ? 2.695 -4.409 -24.084 1.00 90.75 190 ALA A CA 1
ATOM 1428 C C . ALA A 1 190 ? 2.339 -5.630 -24.949 1.00 90.75 190 ALA A C 1
ATOM 1430 O O . ALA A 1 190 ? 3.138 -6.034 -25.792 1.00 90.75 190 ALA A O 1
ATOM 1431 N N . ILE A 1 191 ? 1.114 -6.154 -24.819 1.00 93.62 191 ILE A N 1
ATOM 1432 C CA . ILE A 1 191 ? 0.622 -7.281 -25.629 1.00 93.62 191 ILE A CA 1
ATOM 1433 C C . ILE A 1 191 ? 0.621 -6.923 -27.118 1.00 93.62 191 ILE A C 1
ATOM 1435 O O . ILE A 1 191 ? 1.075 -7.719 -27.937 1.00 93.62 191 ILE A O 1
ATOM 1439 N N . PHE A 1 192 ? 0.151 -5.724 -27.478 1.00 93.94 192 PHE A N 1
ATOM 1440 C CA . PHE A 1 192 ? 0.149 -5.259 -28.864 1.00 93.94 192 PHE A CA 1
ATOM 1441 C C . PHE A 1 192 ? 1.567 -5.198 -29.443 1.00 93.94 192 PHE A C 1
ATOM 1443 O O . PHE A 1 192 ? 1.812 -5.753 -30.512 1.00 93.94 192 PHE A O 1
ATOM 1450 N N . LYS A 1 193 ? 2.517 -4.599 -28.713 1.00 91.62 193 LYS A N 1
ATOM 1451 C CA . LYS A 1 193 ? 3.930 -4.532 -29.113 1.00 91.62 193 LYS A CA 1
ATOM 1452 C C . LYS A 1 193 ? 4.516 -5.927 -29.338 1.00 91.62 193 LYS A C 1
ATOM 1454 O O . LYS A 1 193 ? 5.096 -6.167 -30.398 1.00 91.62 193 LYS A O 1
ATOM 1459 N N . MET A 1 194 ? 4.298 -6.852 -28.402 1.00 90.88 194 MET A N 1
ATOM 1460 C CA . MET A 1 194 ? 4.747 -8.244 -28.529 1.00 90.88 194 MET A CA 1
ATOM 1461 C C . MET A 1 194 ? 4.118 -8.943 -29.742 1.00 90.88 194 MET A C 1
ATOM 1463 O O . MET A 1 194 ? 4.819 -9.614 -30.493 1.00 90.88 194 MET A O 1
ATOM 1467 N N . ALA A 1 195 ? 2.819 -8.745 -29.984 1.00 91.69 195 ALA A N 1
ATOM 1468 C CA . ALA A 1 195 ? 2.120 -9.321 -31.134 1.00 91.69 195 ALA A CA 1
ATOM 1469 C C . ALA A 1 195 ? 2.622 -8.765 -32.479 1.00 91.69 195 ALA A C 1
ATOM 1471 O O . ALA A 1 195 ? 2.647 -9.487 -33.472 1.00 91.69 195 ALA A O 1
ATOM 1472 N N . THR A 1 196 ? 3.061 -7.502 -32.514 1.00 92.81 196 THR A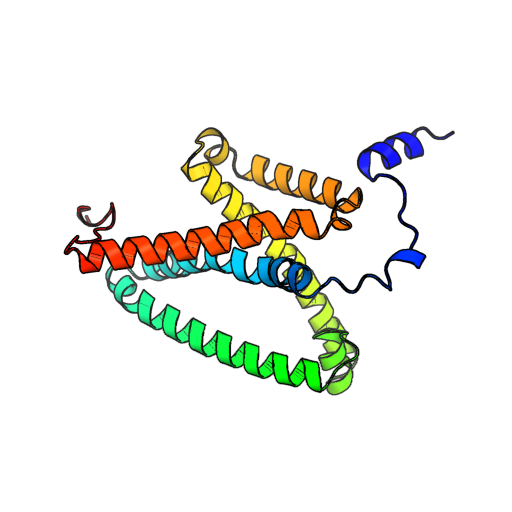 N 1
ATOM 1473 C CA . THR A 1 196 ? 3.694 -6.879 -33.691 1.00 92.81 196 THR A CA 1
ATOM 1474 C C . THR A 1 196 ? 5.181 -7.224 -33.857 1.00 92.81 196 THR A C 1
ATOM 1476 O O . THR A 1 196 ? 5.820 -6.717 -34.774 1.00 92.81 196 THR A O 1
ATOM 1479 N N . GLY A 1 197 ? 5.735 -8.085 -32.995 1.00 86.56 197 GLY A N 1
ATOM 1480 C CA . GLY A 1 197 ? 7.121 -8.555 -33.073 1.00 86.56 197 GLY A CA 1
ATOM 1481 C C . GLY A 1 197 ? 8.154 -7.646 -32.402 1.00 86.56 197 GLY A C 1
ATOM 1482 O O . GLY A 1 197 ? 9.346 -7.803 -32.651 1.00 86.56 197 GLY A O 1
ATOM 1483 N N . ALA A 1 198 ? 7.736 -6.693 -31.563 1.00 82.12 198 ALA A N 1
ATOM 1484 C CA . ALA A 1 198 ? 8.671 -5.885 -30.788 1.00 82.12 198 ALA A CA 1
ATOM 1485 C C . ALA A 1 198 ? 9.218 -6.686 -29.594 1.00 82.12 198 ALA A C 1
ATOM 1487 O O . ALA A 1 198 ? 8.446 -7.218 -28.792 1.00 82.12 198 ALA A O 1
ATOM 1488 N N . ASN A 1 199 ? 10.544 -6.707 -29.440 1.00 78.31 199 ASN A N 1
ATOM 1489 C CA . ASN A 1 199 ? 11.192 -7.208 -28.230 1.00 78.31 199 ASN A CA 1
ATOM 1490 C C . ASN A 1 199 ? 11.079 -6.152 -27.127 1.00 78.31 199 ASN A C 1
ATOM 1492 O O . ASN A 1 199 ? 11.559 -5.027 -27.271 1.00 78.31 199 ASN A O 1
ATOM 1496 N N . LEU A 1 200 ? 10.403 -6.504 -26.033 1.00 78.19 200 LEU A N 1
ATOM 1497 C CA . LEU A 1 200 ? 10.323 -5.661 -24.845 1.00 78.19 200 LEU A CA 1
ATOM 1498 C C . LEU A 1 200 ? 11.594 -5.863 -24.019 1.00 78.19 200 LEU A C 1
ATOM 1500 O O . LEU A 1 200 ? 11.652 -6.734 -23.155 1.00 78.19 200 LEU A O 1
ATOM 1504 N N . GLU A 1 201 ? 12.619 -5.076 -24.320 1.00 78.06 201 GLU A N 1
ATOM 1505 C CA . GLU A 1 201 ? 13.853 -5.047 -23.540 1.00 78.06 201 GLU A CA 1
ATOM 1506 C C . GLU A 1 201 ? 13.716 -4.057 -22.381 1.00 78.06 201 GLU A C 1
ATOM 1508 O O . GLU A 1 201 ? 13.216 -2.941 -22.544 1.00 78.06 201 GLU A O 1
ATOM 1513 N N . ALA A 1 202 ? 14.138 -4.479 -21.188 1.00 73.31 202 ALA A N 1
ATOM 1514 C CA . ALA A 1 202 ? 14.296 -3.567 -20.064 1.00 73.31 202 ALA A CA 1
ATOM 1515 C C . ALA A 1 202 ? 15.436 -2.582 -20.363 1.00 73.31 202 ALA A C 1
ATOM 1517 O O . ALA A 1 202 ? 16.391 -2.939 -21.049 1.00 73.31 202 ALA A O 1
ATOM 1518 N N . GLU A 1 203 ? 15.402 -1.372 -19.798 1.00 74.69 203 GLU A N 1
ATOM 1519 C CA . GLU A 1 203 ? 16.520 -0.420 -19.949 1.00 74.69 203 GLU A CA 1
ATOM 1520 C C . GLU A 1 203 ? 17.855 -0.997 -19.449 1.00 74.69 203 GLU A C 1
ATOM 1522 O O . GLU A 1 203 ? 18.923 -0.656 -19.956 1.00 74.69 203 GLU A O 1
ATOM 1527 N N . SER A 1 204 ? 17.785 -1.926 -18.494 1.00 71.75 204 SER A N 1
ATOM 1528 C CA . SER A 1 204 ? 18.926 -2.660 -17.956 1.00 71.75 204 SER A CA 1
ATOM 1529 C C . SER A 1 204 ? 19.353 -3.877 -18.782 1.00 71.75 204 SER A C 1
ATOM 1531 O O . SER A 1 204 ? 20.336 -4.519 -18.424 1.00 71.75 204 SER A O 1
ATOM 1533 N N . ALA A 1 205 ? 18.668 -4.220 -19.880 1.00 75.56 205 ALA A N 1
ATOM 1534 C CA . ALA A 1 205 ? 18.982 -5.415 -20.675 1.00 75.56 205 ALA A CA 1
ATOM 1535 C C . ALA A 1 205 ? 20.399 -5.383 -21.272 1.00 75.56 205 ALA A C 1
ATOM 1537 O O . ALA A 1 205 ? 21.001 -6.430 -21.490 1.00 75.56 205 ALA A O 1
ATOM 1538 N N . ASN A 1 206 ? 20.936 -4.181 -21.488 1.00 77.81 206 ASN A N 1
ATOM 1539 C CA . ASN A 1 206 ? 22.276 -3.962 -22.027 1.00 77.81 206 ASN A CA 1
ATOM 1540 C C . ASN A 1 206 ? 23.335 -3.713 -20.940 1.00 77.81 206 ASN A C 1
ATOM 1542 O O . ASN A 1 206 ? 24.459 -3.337 -21.265 1.00 77.81 206 ASN A O 1
ATOM 1546 N N . TRP A 1 207 ? 22.988 -3.839 -19.654 1.00 77.75 207 TRP A N 1
ATOM 1547 C CA . TRP A 1 207 ? 23.936 -3.602 -18.567 1.00 77.75 207 TRP A CA 1
ATOM 1548 C C . TRP A 1 207 ? 24.825 -4.828 -18.365 1.00 77.75 207 TRP A C 1
ATOM 1550 O O . TRP A 1 207 ? 24.343 -5.948 -18.206 1.00 77.75 207 TRP A O 1
ATOM 1560 N N . GLU A 1 208 ? 26.135 -4.604 -18.346 1.00 73.12 208 GLU A N 1
ATOM 1561 C CA . GLU A 1 208 ? 27.116 -5.635 -18.030 1.00 73.12 208 GLU A CA 1
ATOM 1562 C C . GLU A 1 208 ? 27.212 -5.774 -16.504 1.00 73.12 208 GLU A C 1
ATOM 1564 O O . GLU A 1 208 ? 27.457 -4.796 -15.793 1.00 73.12 208 GLU A O 1
ATOM 1569 N N . VAL A 1 209 ? 26.954 -6.977 -15.984 1.00 68.12 209 VAL A N 1
ATOM 1570 C CA . VAL A 1 209 ? 27.085 -7.266 -14.550 1.00 68.12 209 VAL A CA 1
ATOM 1571 C C . VAL A 1 209 ? 28.569 -7.482 -14.258 1.00 68.12 209 VAL A C 1
ATOM 1573 O O . VAL A 1 209 ? 29.098 -8.552 -14.559 1.00 68.12 209 VAL A O 1
ATOM 1576 N N . VAL A 1 210 ? 29.228 -6.450 -13.723 1.00 60.78 210 VAL A N 1
ATOM 1577 C CA . VAL A 1 210 ? 30.620 -6.494 -13.234 1.00 60.78 210 VAL A CA 1
ATOM 1578 C C . VAL A 1 210 ? 30.668 -6.986 -11.794 1.00 60.78 210 VAL A C 1
ATOM 1580 O O . VAL A 1 210 ? 29.845 -6.500 -10.983 1.00 60.78 210 VAL A O 1
#

Sequence (210 aa):
MPISNGVKRLFFGRALRSDRLSDSLLPKRIALPVFASDALSSNAYATQEILLVLSLGGASFYAFGGWIAAAVVVVYFTVVASYRQNVHAYPSGGGDYEVVSTNLGQNWGVFVGSALLIDYVLTVAVSISSAIANLGSVIPAIAEHSVWWAVGAIVIITLLNLRGIRESGSLFAIPTYFFIASIFIMIGVAIFKMATGANLEAESANWEVV

pLDDT: mean 82.85, std 13.1, range [45.94, 96.56]

Solvent-accessible surface area (backbone atoms only — not comparable to full-atom values): 12024 Å² total; per-residue (Å²): 130,69,69,64,57,59,55,48,38,70,57,36,32,76,86,78,64,77,91,68,73,86,75,76,80,61,59,68,85,38,38,50,39,56,67,43,41,62,66,56,56,47,58,74,48,52,62,56,49,55,52,56,60,29,51,78,73,32,82,77,41,56,76,46,50,66,59,52,53,52,50,51,50,53,51,49,54,51,50,52,55,50,52,55,51,49,50,71,77,44,76,87,66,64,53,72,37,46,58,36,24,74,74,72,31,64,73,52,13,53,52,47,48,53,51,50,53,50,46,58,54,46,54,54,53,51,53,40,47,50,51,39,53,60,48,16,76,77,36,62,77,42,51,80,40,38,68,61,54,34,54,50,49,52,52,51,54,50,40,44,55,52,45,51,62,72,77,49,51,68,71,58,25,51,62,41,52,51,50,54,51,50,52,53,49,52,53,51,51,51,53,49,40,47,73,73,68,47,82,89,70,58,93,64,70,83,60,80,90,125

Radius of gyration: 22.06 Å; Cα contacts (8 Å, |Δi|>4): 93; chains: 1; bounding box: 57×53×59 Å